Protein AF-A0A0D2R4Z6-F1 (afdb_monomer_lite)

Radius of gyration: 28.36 Å; chains: 1; bounding box: 89×45×56 Å

Foldseek 3Di:
DPPVVVVVVVVVCVVVVNDPCNVVVVVVVVVVLVVQQEDEDAPPCQQVPPPRHPVVVSCVVPVNHDYHHDPLNVVLVVVLCVLVVDPLSVVLVVLLQLVCCLQVVDPVLVVLLCVLQVQDDQDHDDSRDCVSVLSSLVSLLPRVVSVVVSLVVQLVVDPDPVSNVSSVVSNVCSPDPSNNVSSVVVNVVSVVSVD

Secondary structure (DSSP, 8-state):
--HHHHHHHHHHHHHTT--TTHHHHHHHHHHHHHTTSEEEE---HHHH-TTTSHHHHHHHH-TT-EEEE-HHHHHHHHHHHHHHH-HHHHHHHHHHHHHHHHHHT-HHHHHHHHHH-TT-------TT-THHHHHHHHHHHH-HHHHHHHHHHHHHT--SHHHHHHHHHHHHHHHSHHHHHHHHHHHHHHHHHT-

Sequence (195 aa):
MTNMNNWNEMRVRLDKNETIDKSLQEQVMKEKRRWRHGQGYDNGSYMKEKRQGVQKRFLEINPRALYMSCACYSLNLTLSDMTHSCIRAISFFGIVQHIYSLFFGSTKRWKILLDNVLELTVKFLSNTHWESQIKSAKAIRFQTPQKRLASSKLYESCDDAKSKSETESLVNALVSFEFLLSIVIWYEILFAINM

Structure (mmCIF, N/CA/C/O backbone):
data_AF-A0A0D2R4Z6-F1
#
_entry.id   AF-A0A0D2R4Z6-F1
#
loop_
_atom_site.group_PDB
_atom_site.id
_atom_site.type_symbol
_atom_site.label_atom_id
_atom_site.label_alt_id
_atom_site.label_comp_id
_atom_site.label_asym_id
_atom_site.label_entity_id
_atom_site.label_seq_id
_atom_site.pdbx_PDB_ins_code
_atom_site.Cartn_x
_atom_site.Cartn_y
_atom_site.Cartn_z
_atom_site.occupancy
_atom_site.B_iso_or_equiv
_atom_site.auth_seq_id
_atom_site.auth_comp_id
_atom_site.auth_asym_id
_atom_site.auth_atom_id
_atom_site.pdbx_PDB_model_num
ATOM 1 N N . MET A 1 1 ? -65.145 25.442 22.452 1.00 51.00 1 MET A N 1
ATOM 2 C CA . MET A 1 1 ? -64.313 25.784 23.635 1.00 51.00 1 MET A CA 1
ATOM 3 C C . MET A 1 1 ? -62.876 25.238 23.562 1.00 51.00 1 MET A C 1
ATOM 5 O O . MET A 1 1 ? -62.158 25.309 24.545 1.00 51.00 1 MET A O 1
ATOM 9 N N . THR A 1 2 ? -62.403 24.757 22.409 1.00 55.94 2 THR A N 1
ATOM 10 C CA . THR A 1 2 ? -61.076 24.125 22.247 1.00 55.94 2 THR A CA 1
ATOM 11 C C . THR A 1 2 ? -59.937 25.100 21.917 1.00 55.94 2 THR A C 1
ATOM 13 O O . THR A 1 2 ? -58.776 24.734 22.024 1.00 55.94 2 THR A O 1
ATOM 16 N N . ASN A 1 3 ? -60.240 26.346 21.539 1.00 60.91 3 ASN A N 1
ATOM 17 C CA . ASN A 1 3 ? -59.239 27.256 20.964 1.00 60.91 3 ASN A CA 1
ATOM 18 C C . ASN A 1 3 ? -58.495 28.107 22.018 1.00 60.91 3 ASN A C 1
ATOM 20 O O . ASN A 1 3 ? -57.294 28.321 21.911 1.00 60.91 3 ASN A O 1
ATOM 24 N N . MET A 1 4 ? -59.183 28.542 23.082 1.00 70.50 4 MET A N 1
ATOM 25 C CA . MET A 1 4 ? -58.591 29.427 24.102 1.00 70.50 4 MET A CA 1
ATOM 26 C C . MET A 1 4 ? -57.613 28.690 25.033 1.00 70.50 4 MET A C 1
ATOM 28 O O . MET A 1 4 ? -56.580 29.238 25.411 1.00 70.50 4 MET A O 1
ATOM 32 N N . ASN A 1 5 ? -57.909 27.429 25.364 1.00 74.50 5 ASN A N 1
ATOM 33 C CA . ASN A 1 5 ? -57.043 26.610 26.217 1.00 74.50 5 ASN A CA 1
ATOM 34 C C . ASN A 1 5 ? -55.725 26.266 25.511 1.00 74.50 5 ASN A C 1
ATOM 36 O O . ASN A 1 5 ? -54.666 26.419 26.113 1.00 74.50 5 ASN A O 1
ATOM 40 N N . ASN A 1 6 ? -55.778 25.928 24.219 1.00 72.38 6 ASN A N 1
ATOM 41 C CA . ASN A 1 6 ? -54.581 25.680 23.411 1.00 72.38 6 ASN A CA 1
ATOM 42 C C . ASN A 1 6 ? -53.706 26.938 23.282 1.00 72.38 6 ASN A C 1
ATOM 44 O O . ASN A 1 6 ? -52.481 26.856 23.332 1.00 72.38 6 ASN A O 1
ATOM 48 N N . TRP A 1 7 ? -54.324 28.117 23.157 1.00 72.75 7 TRP A N 1
ATOM 49 C CA . TRP A 1 7 ? -53.600 29.389 23.073 1.00 72.75 7 TRP A CA 1
ATOM 50 C C . TRP A 1 7 ? -52.892 29.749 24.384 1.00 72.75 7 TRP A C 1
ATOM 52 O O . TRP A 1 7 ? -51.743 30.195 24.378 1.00 72.75 7 TRP A O 1
ATOM 62 N N . ASN A 1 8 ? -53.557 29.523 25.518 1.00 79.38 8 ASN A N 1
ATOM 63 C CA . ASN A 1 8 ? -52.963 29.738 26.835 1.00 79.38 8 ASN A CA 1
ATOM 64 C C . ASN A 1 8 ? -51.828 28.743 27.113 1.00 79.38 8 ASN A C 1
ATOM 66 O O . ASN A 1 8 ? -50.786 29.144 27.627 1.00 79.38 8 ASN A O 1
ATOM 70 N N . GLU A 1 9 ? -51.982 27.480 26.713 1.00 76.56 9 GLU A N 1
ATOM 71 C CA . GLU A 1 9 ? -50.918 26.478 26.810 1.00 76.56 9 GLU A CA 1
ATOM 72 C C . GLU A 1 9 ? -49.691 26.878 25.974 1.00 76.56 9 GLU A C 1
ATOM 74 O O . GLU A 1 9 ? -48.568 26.871 26.477 1.00 76.56 9 GLU A O 1
ATOM 79 N N . MET A 1 10 ? -49.892 27.303 24.722 1.00 69.88 10 MET A N 1
ATOM 80 C CA . MET A 1 10 ? -48.800 27.726 23.842 1.00 69.88 10 MET A CA 1
ATOM 81 C C . MET A 1 10 ? -48.058 28.955 24.393 1.00 69.88 10 MET A C 1
ATOM 83 O O . MET A 1 10 ? -46.830 29.001 24.343 1.00 69.88 10 MET A O 1
ATOM 87 N N . ARG A 1 11 ? -48.778 29.918 24.985 1.00 75.50 11 ARG A N 1
ATOM 88 C CA . ARG A 1 11 ? -48.180 31.098 25.630 1.00 75.50 11 ARG A CA 1
ATOM 89 C C . ARG A 1 11 ? -47.323 30.720 26.842 1.00 75.50 11 ARG A C 1
ATOM 91 O O . ARG A 1 11 ? -46.206 31.209 26.959 1.00 75.50 11 ARG A O 1
ATOM 98 N N . VAL A 1 12 ? -47.807 29.820 27.702 1.00 78.88 12 VAL A N 1
ATOM 99 C CA . VAL A 1 12 ? -47.046 29.322 28.866 1.00 78.88 12 VAL A CA 1
ATOM 100 C C . VAL A 1 12 ? -45.798 28.548 28.429 1.00 78.88 12 VAL A C 1
ATOM 102 O O . VAL A 1 12 ? -44.754 28.643 29.072 1.00 78.88 12 VAL A O 1
ATOM 105 N N . ARG A 1 13 ? -45.879 27.799 27.324 1.00 70.38 13 ARG A N 1
ATOM 106 C CA . ARG A 1 13 ? -44.729 27.080 26.754 1.00 70.38 13 ARG A CA 1
ATOM 107 C C . ARG A 1 13 ? -43.678 28.036 26.189 1.00 70.38 13 ARG A C 1
ATOM 109 O O . ARG A 1 13 ? -42.496 27.836 26.448 1.00 70.38 13 ARG A O 1
ATOM 116 N N . LEU A 1 14 ? -44.098 29.093 25.490 1.00 68.19 14 LEU A N 1
ATOM 117 C CA . LEU A 1 14 ? -43.200 30.139 24.987 1.00 68.19 14 LEU A CA 1
ATOM 118 C C . LEU A 1 14 ? -42.488 30.887 26.124 1.00 68.19 14 LEU A C 1
ATOM 120 O O . LEU A 1 14 ? -41.281 31.088 26.045 1.00 68.19 14 LEU A O 1
ATOM 124 N N . ASP A 1 15 ? -43.205 31.222 27.199 1.00 73.69 15 ASP A N 1
ATOM 125 C CA . ASP A 1 15 ? -42.658 31.942 28.363 1.00 73.69 15 ASP A CA 1
ATOM 126 C C . ASP A 1 15 ? -41.596 31.124 29.123 1.00 73.69 15 ASP A C 1
ATOM 128 O O . ASP A 1 15 ? -40.621 31.653 29.652 1.00 73.69 15 ASP A O 1
ATOM 132 N N . LYS A 1 16 ? -41.732 29.792 29.106 1.00 75.00 16 LYS A N 1
ATOM 133 C CA . LYS A 1 16 ? -40.762 28.850 29.686 1.00 75.00 16 LYS A CA 1
ATOM 134 C C . LYS A 1 16 ? -39.674 28.396 28.705 1.00 75.00 16 LYS A C 1
ATOM 136 O O . LYS A 1 16 ? -38.868 27.532 29.049 1.00 75.00 16 LYS A O 1
ATOM 141 N N . ASN A 1 17 ? -39.650 28.951 27.490 1.00 63.16 17 ASN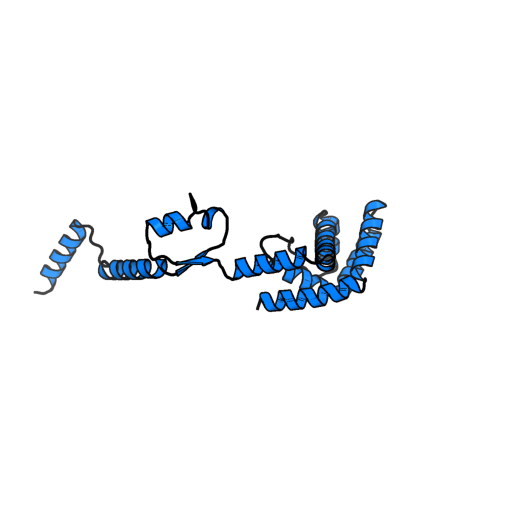 A N 1
ATOM 142 C CA . ASN A 1 17 ? -38.754 28.554 26.400 1.00 63.16 17 ASN A CA 1
ATOM 143 C C . ASN A 1 17 ? -38.850 27.052 26.039 1.00 63.16 17 ASN A C 1
ATOM 145 O O . ASN A 1 17 ? -37.890 26.410 25.605 1.00 63.16 17 ASN A O 1
ATOM 149 N N . GLU A 1 18 ? -40.030 26.464 26.241 1.00 65.19 18 GLU A N 1
ATOM 150 C CA . GLU A 1 18 ? -40.319 25.061 25.982 1.00 65.19 18 GLU A CA 1
ATOM 151 C C . GLU A 1 18 ? -40.732 24.889 24.519 1.00 65.19 18 GLU A C 1
ATOM 153 O O . GLU A 1 18 ? -41.839 25.240 24.110 1.00 65.19 18 GLU A O 1
ATOM 158 N N . THR A 1 19 ? -39.827 24.339 23.711 1.00 64.06 19 THR A N 1
ATOM 159 C CA . THR A 1 19 ? -40.079 24.097 22.284 1.00 64.06 19 THR A CA 1
ATOM 160 C C . THR A 1 19 ? -41.220 23.094 22.070 1.00 64.06 19 THR A C 1
ATOM 162 O O . THR A 1 19 ? -41.513 22.244 22.919 1.00 64.06 19 THR A O 1
ATOM 165 N N . ILE A 1 20 ? -41.895 23.191 20.914 1.00 63.12 20 ILE A N 1
ATOM 166 C CA . ILE A 1 20 ? -43.021 22.303 20.554 1.00 63.12 20 ILE A CA 1
ATOM 167 C C . ILE A 1 20 ? -42.599 20.824 20.584 1.00 63.12 20 ILE A C 1
ATOM 169 O O . ILE A 1 20 ? -43.394 19.947 20.910 1.00 63.12 20 ILE A O 1
ATOM 173 N N . ASP A 1 21 ? -41.311 20.592 20.365 1.00 70.44 21 ASP A N 1
ATOM 174 C CA . ASP A 1 21 ? -40.699 19.303 20.100 1.00 70.44 21 ASP A CA 1
ATOM 175 C C . ASP A 1 21 ? -40.072 18.629 21.329 1.00 70.44 21 ASP A C 1
ATOM 177 O O . ASP A 1 21 ? -39.185 17.793 21.191 1.00 70.44 21 ASP A O 1
ATOM 181 N N . LYS A 1 22 ? -40.489 18.979 22.554 1.00 73.12 22 LYS A N 1
ATOM 182 C CA . LYS A 1 22 ? -39.944 18.386 23.794 1.00 73.12 22 LYS A CA 1
ATOM 183 C C . LYS A 1 22 ? -39.915 16.853 23.777 1.00 73.12 22 LYS A C 1
ATOM 185 O O . LYS A 1 22 ? -38.912 16.261 24.160 1.00 73.12 22 LYS A O 1
ATOM 190 N N . SER A 1 23 ? -40.987 16.212 23.310 1.00 76.44 23 SER A N 1
ATOM 191 C CA . SER A 1 23 ? -41.062 14.747 23.208 1.00 76.44 23 SER A CA 1
ATOM 192 C C . SER A 1 23 ? -40.058 14.186 22.197 1.00 76.44 23 SER A C 1
ATOM 194 O O . SER A 1 23 ? -39.412 13.170 22.461 1.00 76.44 23 SER A O 1
ATOM 196 N N . LEU A 1 24 ? -39.868 14.873 21.067 1.00 75.00 24 LEU A N 1
ATOM 197 C CA . LEU A 1 24 ? -38.877 14.518 20.057 1.00 75.00 24 LEU A CA 1
ATOM 198 C C . LEU A 1 24 ? -37.453 14.752 20.576 1.00 75.00 24 LEU A C 1
ATOM 200 O O . LEU A 1 24 ? -36.586 13.904 20.397 1.00 75.00 24 LEU A O 1
ATOM 204 N N . GLN A 1 25 ? -37.210 15.851 21.295 1.00 74.38 25 GLN A N 1
ATOM 205 C CA . GLN A 1 25 ? -35.938 16.128 21.964 1.00 74.38 25 GLN A CA 1
ATOM 206 C C . GLN A 1 25 ? -35.614 15.067 23.017 1.00 74.38 25 GLN A C 1
ATOM 208 O O . GLN A 1 25 ? -34.473 14.616 23.094 1.00 74.38 25 GLN A O 1
ATOM 213 N N . GLU A 1 26 ? -36.598 14.618 23.796 1.00 81.38 26 GLU A N 1
ATOM 214 C CA . GLU A 1 26 ? -36.433 13.520 24.749 1.00 81.38 26 GLU A CA 1
ATOM 215 C C . GLU A 1 26 ? -36.109 12.196 24.048 1.00 81.38 26 GLU A C 1
ATOM 217 O O . GLU A 1 26 ? -35.200 11.483 24.483 1.00 81.38 26 GLU A O 1
ATOM 222 N N . GLN A 1 27 ? -36.780 11.880 22.934 1.00 77.62 27 GLN A N 1
ATOM 223 C CA . GLN A 1 27 ? -36.455 10.709 22.113 1.00 77.62 27 GLN A CA 1
ATOM 224 C C . GLN A 1 27 ? -35.046 10.794 21.522 1.00 77.62 27 GLN A C 1
ATOM 226 O O . GLN A 1 27 ? -34.275 9.844 21.660 1.00 77.62 27 GLN A O 1
ATOM 231 N N . VAL A 1 28 ? -34.665 11.938 20.949 1.00 75.56 28 VAL A N 1
ATOM 232 C CA . VAL A 1 28 ? -33.314 12.191 20.430 1.00 75.56 28 VAL A CA 1
ATOM 233 C C . VAL A 1 28 ? -32.281 12.080 21.547 1.00 75.56 28 VAL A C 1
ATOM 235 O O . VAL A 1 28 ? -31.231 11.480 21.352 1.00 75.56 28 VAL A O 1
ATOM 238 N N . MET A 1 29 ? -32.564 12.584 22.748 1.00 73.81 29 MET A N 1
ATOM 239 C CA . MET A 1 29 ? -31.670 12.462 23.904 1.00 73.81 29 MET A CA 1
ATOM 240 C C . MET A 1 29 ? -31.547 11.016 24.399 1.00 73.81 29 MET A C 1
ATOM 242 O O . MET A 1 29 ? -30.462 10.595 24.816 1.00 73.81 29 MET A O 1
ATOM 246 N N . LYS A 1 30 ? -32.626 10.231 24.332 1.00 77.12 30 LYS A N 1
ATOM 247 C CA . LYS A 1 30 ? -32.639 8.803 24.676 1.00 77.12 30 LYS A CA 1
ATOM 248 C C . LYS A 1 30 ? -31.853 7.970 23.655 1.00 77.12 30 LYS A C 1
ATOM 250 O O . LYS A 1 30 ? -31.031 7.145 24.056 1.00 77.12 30 LYS A O 1
ATOM 255 N N . GLU A 1 31 ? -32.023 8.245 22.365 1.00 71.06 31 GLU A N 1
ATOM 256 C CA . GLU A 1 31 ? -31.233 7.659 21.274 1.00 71.06 31 GLU A CA 1
ATOM 257 C C . GLU A 1 31 ? -29.760 8.083 21.360 1.00 71.06 31 GLU A C 1
ATOM 259 O O . GLU A 1 31 ? -28.870 7.239 21.349 1.00 71.06 31 GLU A O 1
ATOM 264 N N . LYS A 1 32 ? -29.471 9.361 21.627 1.00 67.50 32 LYS A N 1
ATOM 265 C CA . LYS A 1 32 ? -28.109 9.870 21.861 1.00 67.50 32 LYS A CA 1
ATOM 266 C C . LYS A 1 32 ? -27.432 9.183 23.047 1.00 67.50 32 LYS A C 1
ATOM 268 O O . LYS A 1 32 ? -26.231 8.930 23.005 1.00 67.50 32 LYS A O 1
ATOM 273 N N . ARG A 1 33 ? -28.175 8.841 24.110 1.00 63.72 33 ARG A N 1
ATOM 274 C CA . ARG A 1 33 ? -27.655 7.997 25.203 1.00 63.72 33 ARG A CA 1
ATOM 275 C C . ARG A 1 33 ? -27.329 6.589 24.706 1.00 63.72 33 ARG A C 1
ATOM 277 O O . ARG A 1 33 ? -26.268 6.084 25.062 1.00 63.72 33 ARG A O 1
ATOM 284 N N . ARG A 1 34 ? -28.173 5.976 23.870 1.00 64.50 34 ARG A N 1
ATOM 285 C CA . ARG A 1 34 ? -27.912 4.670 23.233 1.00 64.50 34 ARG A CA 1
ATOM 286 C C . ARG A 1 34 ? -26.680 4.687 22.326 1.00 64.50 34 ARG A C 1
ATOM 288 O O . ARG A 1 34 ? -25.821 3.831 22.504 1.00 64.50 34 ARG A O 1
ATOM 295 N N . TRP A 1 35 ? -26.521 5.690 21.462 1.00 60.88 35 TRP A N 1
ATOM 296 C CA . TRP A 1 35 ? -25.402 5.811 20.509 1.00 60.88 35 TRP A CA 1
ATOM 297 C C . TRP A 1 35 ? -24.024 5.954 21.181 1.00 60.88 35 TRP A C 1
ATOM 299 O O . TRP A 1 35 ? -22.992 5.835 20.525 1.00 60.88 35 TRP A O 1
ATOM 309 N N . ARG A 1 36 ? -23.985 6.201 22.497 1.00 63.25 36 ARG A N 1
ATOM 310 C CA . ARG A 1 36 ? -22.755 6.247 23.305 1.00 63.25 36 ARG A CA 1
ATOM 311 C C . ARG A 1 36 ? -22.331 4.899 23.893 1.00 63.25 36 ARG A C 1
ATOM 313 O O . ARG A 1 36 ? -21.370 4.876 24.654 1.00 63.25 36 ARG A O 1
ATOM 320 N N . HIS A 1 37 ? -23.046 3.807 23.616 1.00 64.25 37 HIS A N 1
ATOM 321 C CA . HIS A 1 37 ? -22.718 2.498 24.194 1.00 64.25 37 HIS A CA 1
ATOM 322 C C . HIS A 1 37 ? -21.741 1.677 23.350 1.00 64.25 37 HIS A C 1
ATOM 324 O O . HIS A 1 37 ? -21.009 0.882 23.927 1.00 64.25 37 HIS A O 1
ATOM 330 N N . GLY A 1 38 ? -21.666 1.885 22.034 1.00 63.25 38 GLY A N 1
ATOM 331 C CA . GLY A 1 38 ? -20.701 1.194 21.178 1.00 63.25 38 GLY A CA 1
ATOM 332 C C . GLY A 1 38 ? -20.269 2.081 20.023 1.00 63.25 38 GLY A C 1
ATOM 333 O O . GLY A 1 38 ? -21.021 2.259 19.070 1.00 63.25 38 GLY A O 1
ATOM 334 N N . GLN A 1 39 ? -19.071 2.652 20.126 1.00 66.25 39 GLN A N 1
ATOM 335 C CA . GLN A 1 39 ? -18.445 3.423 19.054 1.00 66.25 39 GLN A CA 1
ATOM 336 C C . GLN A 1 39 ? -17.096 2.786 18.707 1.00 66.25 39 GLN A C 1
ATOM 338 O O . GLN A 1 39 ? -16.339 2.380 19.592 1.00 66.25 39 GLN A O 1
ATOM 343 N N . GLY A 1 40 ? -16.832 2.661 17.406 1.00 68.12 40 GLY A N 1
ATOM 344 C CA . GLY A 1 40 ? -15.538 2.241 16.883 1.00 68.12 40 GLY A CA 1
ATOM 345 C C . GLY A 1 40 ? -14.614 3.448 16.769 1.00 68.12 40 GLY A C 1
ATOM 346 O O . GLY A 1 40 ? -14.984 4.430 16.131 1.00 68.12 40 GLY A O 1
ATOM 347 N N . TYR A 1 41 ? -13.430 3.379 17.369 1.00 73.06 41 TYR A N 1
ATOM 348 C CA . TYR A 1 41 ? -12.450 4.468 17.348 1.00 73.06 41 TYR A CA 1
ATOM 349 C C . TYR A 1 41 ? -11.170 4.038 16.636 1.00 73.06 41 TYR A C 1
ATOM 351 O O . TYR A 1 41 ? -10.776 2.870 16.683 1.00 73.06 41 TYR A O 1
ATOM 359 N N . ASP A 1 42 ? -10.485 4.979 15.995 1.00 66.81 42 ASP A N 1
ATOM 360 C CA . ASP A 1 42 ? -9.094 4.779 15.614 1.00 66.81 42 ASP A CA 1
ATOM 361 C C . ASP A 1 42 ? -8.230 4.644 16.878 1.00 66.81 42 ASP A C 1
ATOM 363 O O . ASP A 1 42 ? -8.462 5.266 17.915 1.00 66.81 42 ASP A O 1
ATOM 367 N N . ASN A 1 43 ? -7.219 3.781 16.813 1.00 70.62 43 ASN A N 1
ATOM 368 C CA . ASN A 1 43 ? -6.343 3.477 17.949 1.00 70.62 43 ASN A CA 1
ATOM 369 C C . ASN A 1 43 ? -5.201 4.501 18.086 1.00 70.62 43 ASN A C 1
ATOM 371 O O . ASN A 1 43 ? -4.149 4.187 18.648 1.00 70.62 43 ASN A O 1
ATOM 375 N N . GLY A 1 44 ? -5.388 5.717 17.562 1.00 73.94 44 GLY A N 1
ATOM 376 C CA . GLY A 1 44 ? -4.422 6.801 17.698 1.00 73.94 44 GLY A CA 1
ATOM 377 C C . GLY A 1 44 ? -4.078 7.039 19.168 1.00 73.94 44 GLY A C 1
ATOM 378 O O . GLY A 1 44 ? -4.925 6.872 20.050 1.00 73.94 44 GLY A O 1
ATOM 379 N N . SER A 1 45 ? -2.834 7.436 19.448 1.00 72.75 45 SER A N 1
ATOM 380 C CA . SER A 1 45 ? -2.362 7.679 20.819 1.00 72.75 45 SER A CA 1
ATOM 381 C C . SER A 1 45 ? -3.306 8.616 21.577 1.00 72.75 45 SER A C 1
ATOM 383 O O . SER A 1 45 ? -3.731 8.290 22.679 1.00 72.75 45 SER A O 1
ATOM 385 N N . TYR A 1 46 ? -3.760 9.691 20.930 1.00 76.62 46 TYR A N 1
ATOM 386 C CA . TYR A 1 46 ? -4.719 10.647 21.490 1.00 76.62 46 TYR A CA 1
ATOM 387 C C . TYR A 1 46 ? -6.100 10.046 21.818 1.00 76.62 46 TYR A C 1
ATOM 389 O O . TYR A 1 46 ? -6.804 10.525 22.705 1.00 76.62 46 TYR A O 1
ATOM 397 N N . MET A 1 47 ? -6.510 8.983 21.126 1.00 78.94 47 MET A N 1
ATOM 398 C CA . MET A 1 47 ? -7.806 8.338 21.341 1.00 78.94 47 MET A CA 1
ATOM 399 C C . MET A 1 47 ? -7.756 7.326 22.482 1.00 78.94 47 MET A C 1
ATOM 401 O O . MET A 1 47 ? -8.641 7.325 23.335 1.00 78.94 47 MET A O 1
ATOM 405 N N . LYS A 1 48 ? -6.701 6.505 22.521 1.00 75.56 48 LYS A N 1
ATOM 406 C CA . LYS A 1 48 ? -6.550 5.372 23.448 1.00 75.56 48 LYS A CA 1
ATOM 407 C C . LYS A 1 48 ? -5.858 5.729 24.772 1.00 75.56 48 LYS A C 1
ATOM 409 O O . LYS A 1 48 ? -5.830 4.919 25.700 1.00 75.56 48 LYS A O 1
ATOM 414 N N . GLU A 1 49 ? -5.239 6.905 24.889 1.00 76.75 49 GLU A N 1
ATOM 415 C CA . GLU A 1 49 ? -4.400 7.217 26.048 1.00 76.75 49 GLU A CA 1
ATOM 416 C C . GLU A 1 49 ? -5.173 7.187 27.381 1.00 76.75 49 GLU A C 1
ATOM 418 O O . GLU A 1 49 ? -6.121 7.937 27.613 1.00 76.75 49 GLU A O 1
ATOM 423 N N . LYS A 1 50 ? -4.694 6.362 28.320 1.00 72.81 50 LYS A N 1
ATOM 424 C CA . LYS A 1 50 ? -5.321 6.158 29.638 1.00 72.81 50 LYS A CA 1
ATOM 425 C C . LYS A 1 50 ? -5.310 7.389 30.546 1.00 72.81 50 LYS A C 1
ATOM 427 O O . LYS A 1 50 ? -6.042 7.407 31.530 1.00 72.81 50 LYS A O 1
ATOM 432 N N . ARG A 1 51 ? -4.441 8.377 30.295 1.00 72.12 51 ARG A N 1
ATOM 433 C CA . ARG A 1 51 ? -4.266 9.551 31.169 1.00 72.12 51 ARG A CA 1
ATOM 434 C C . ARG A 1 51 ? -5.009 10.785 30.663 1.00 72.12 51 ARG A C 1
ATOM 436 O O . ARG A 1 51 ? -5.661 11.434 31.482 1.00 72.12 51 ARG A O 1
ATOM 443 N N . GLN A 1 52 ? -4.946 11.068 29.360 1.00 74.12 52 GLN A N 1
ATOM 444 C CA . GLN A 1 52 ? -5.532 12.269 28.743 1.00 74.12 52 GLN A CA 1
ATOM 445 C C . GLN A 1 52 ? -6.318 12.003 27.446 1.00 74.12 52 GLN A C 1
ATOM 447 O O . GLN A 1 52 ? -6.811 12.952 26.836 1.00 74.12 52 GLN A O 1
ATOM 452 N N . GLY A 1 53 ? -6.473 10.741 27.040 1.00 80.25 53 GLY A N 1
ATOM 453 C CA . GLY A 1 53 ? -7.080 10.394 25.762 1.00 80.25 53 GLY A CA 1
ATOM 454 C C . GLY A 1 53 ? -8.601 10.523 25.730 1.00 80.25 53 GLY A C 1
ATOM 455 O O . GLY A 1 53 ? -9.283 10.538 26.762 1.00 80.25 53 GLY A O 1
ATOM 456 N N . VAL A 1 54 ? -9.143 10.581 24.514 1.00 81.81 54 VAL A N 1
ATOM 457 C CA . VAL A 1 54 ? -10.587 10.714 24.251 1.00 81.81 54 VAL A CA 1
ATOM 458 C C . VAL A 1 54 ? -11.385 9.583 24.902 1.00 81.81 54 VAL A C 1
ATOM 460 O O . VAL A 1 54 ? -12.434 9.851 25.489 1.00 81.81 54 VAL A O 1
ATOM 463 N N . GLN A 1 55 ? -10.862 8.350 24.901 1.00 81.06 55 GLN A N 1
ATOM 464 C CA . GLN A 1 55 ? -11.471 7.206 25.582 1.00 81.06 55 GLN A CA 1
ATOM 465 C C . GLN A 1 55 ? -11.751 7.499 27.062 1.00 81.06 55 GLN A C 1
ATOM 467 O O . GLN A 1 55 ? -12.848 7.224 27.545 1.00 81.06 55 GLN A O 1
ATOM 472 N N . LYS A 1 56 ? -10.786 8.078 27.787 1.00 83.06 56 LYS A N 1
ATOM 473 C CA . LYS A 1 56 ? -10.942 8.383 29.214 1.00 83.06 56 LYS A CA 1
ATOM 474 C C . LYS A 1 56 ? -12.048 9.412 29.441 1.00 83.06 56 LYS A C 1
ATOM 476 O O . LYS A 1 56 ? -12.932 9.175 30.256 1.00 83.06 56 LYS A O 1
ATOM 481 N N . ARG A 1 57 ? -12.036 10.513 28.679 1.00 83.75 57 ARG A N 1
ATOM 482 C CA . ARG A 1 57 ? -13.065 11.566 28.773 1.00 83.75 57 ARG A CA 1
ATOM 483 C C . ARG A 1 57 ? -14.462 11.020 28.469 1.00 83.75 57 ARG A C 1
ATOM 485 O O . ARG A 1 57 ? -15.433 11.392 29.120 1.00 83.75 57 ARG A O 1
ATOM 492 N N . PHE A 1 58 ? -14.572 10.107 27.504 1.00 79.50 58 PHE A N 1
ATOM 493 C CA . PHE A 1 58 ? -15.836 9.433 27.205 1.00 79.50 58 PHE A CA 1
ATOM 494 C C . PHE A 1 58 ? -16.304 8.525 28.344 1.00 79.50 58 PHE A C 1
ATOM 496 O O . PHE A 1 58 ? -17.490 8.546 28.670 1.00 79.50 58 PHE A O 1
ATOM 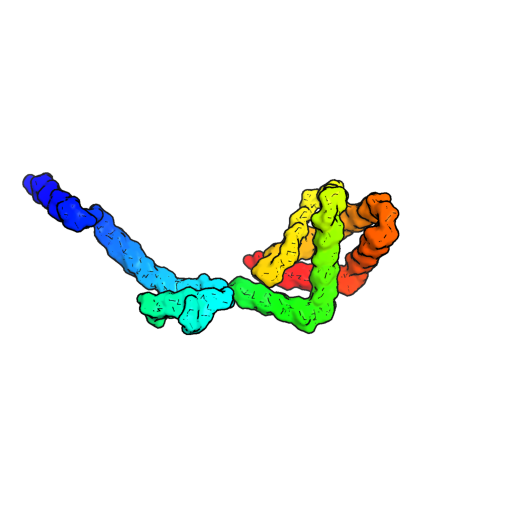503 N N . LEU A 1 59 ? -15.395 7.768 28.966 1.00 80.38 59 LEU A N 1
ATOM 504 C CA . LEU A 1 59 ? -15.709 6.901 30.106 1.00 80.38 59 LEU A CA 1
ATOM 505 C C . LEU A 1 59 ? -16.101 7.693 31.363 1.00 80.38 59 LEU A C 1
ATOM 507 O O . LEU A 1 59 ? -16.958 7.235 32.113 1.00 80.38 59 LEU A O 1
ATOM 511 N N . GLU A 1 60 ? -15.544 8.890 31.570 1.00 85.06 60 GLU A N 1
ATOM 512 C CA . GLU A 1 60 ? -15.961 9.807 32.645 1.00 85.06 60 GLU A CA 1
ATOM 513 C C . GLU A 1 60 ? -17.416 10.279 32.463 1.00 85.06 60 GLU A C 1
ATOM 515 O O . GLU A 1 60 ? -18.166 10.376 33.433 1.00 85.06 60 GLU A O 1
ATOM 520 N N . ILE A 1 61 ? -17.847 10.527 31.219 1.00 83.19 61 ILE A N 1
ATOM 521 C CA . ILE A 1 61 ? -19.223 10.945 30.892 1.00 83.19 61 ILE A CA 1
ATOM 522 C C . ILE A 1 61 ? -20.190 9.751 30.875 1.00 83.19 61 ILE A C 1
ATOM 524 O O . ILE A 1 61 ? -21.361 9.878 31.242 1.00 83.19 61 ILE A O 1
ATOM 528 N N . ASN A 1 62 ? -19.731 8.595 30.393 1.00 79.94 62 ASN A N 1
ATOM 529 C CA . ASN A 1 62 ? -20.509 7.367 30.308 1.00 79.94 62 ASN A CA 1
ATOM 530 C C . ASN A 1 62 ? -19.645 6.147 30.679 1.00 79.94 62 ASN A C 1
ATOM 532 O O . ASN A 1 62 ? -19.032 5.547 29.794 1.00 79.94 62 ASN A O 1
ATOM 536 N N . PRO A 1 63 ? -19.674 5.700 31.948 1.00 81.50 63 PRO A N 1
ATOM 537 C CA . PRO A 1 63 ? -18.899 4.542 32.403 1.00 81.50 63 PRO A CA 1
ATOM 538 C C . PRO A 1 63 ? -19.273 3.223 31.714 1.00 81.50 63 PRO A C 1
ATOM 540 O O . PRO A 1 63 ? -18.527 2.253 31.789 1.00 81.50 63 PRO A O 1
ATOM 543 N N . ARG A 1 64 ? -20.441 3.169 31.056 1.00 77.81 64 ARG A N 1
ATOM 544 C CA . ARG A 1 64 ? -20.922 2.005 30.296 1.00 77.81 64 ARG A CA 1
ATOM 545 C C . ARG A 1 64 ? -20.573 2.067 28.805 1.00 77.81 64 ARG A C 1
ATOM 547 O O . ARG A 1 64 ? -21.032 1.214 28.050 1.00 77.81 64 ARG A O 1
ATOM 554 N N . ALA A 1 65 ? -19.836 3.084 28.356 1.00 78.00 65 ALA A N 1
ATOM 555 C CA . ALA A 1 65 ? -19.395 3.173 26.970 1.00 78.00 65 ALA A CA 1
ATOM 556 C C . ALA A 1 65 ? -18.361 2.080 26.667 1.00 78.00 65 ALA A C 1
ATOM 558 O O . ALA A 1 65 ? -17.352 1.962 27.362 1.00 78.00 65 ALA A O 1
ATOM 559 N N . LEU A 1 66 ? -18.590 1.298 25.612 1.00 72.00 66 LEU A N 1
ATOM 560 C CA . LEU A 1 66 ? -17.607 0.347 25.106 1.00 72.00 66 LEU A CA 1
ATOM 561 C C . LEU A 1 66 ? -16.695 1.053 24.104 1.00 72.00 66 LEU A C 1
ATOM 563 O O . LEU A 1 66 ? -17.152 1.582 23.089 1.00 72.00 66 LEU A O 1
ATOM 567 N N . TYR A 1 67 ? -15.398 1.042 24.398 1.00 75.00 67 TYR A N 1
ATOM 568 C CA . TYR A 1 67 ? -14.366 1.445 23.453 1.00 75.00 67 TYR A CA 1
ATOM 569 C C . TYR A 1 67 ? -13.951 0.225 22.637 1.00 75.00 67 TYR A C 1
ATOM 571 O O . TYR A 1 67 ? -13.371 -0.716 23.181 1.00 75.00 67 TYR A O 1
ATOM 579 N N . MET A 1 68 ? -14.238 0.244 21.339 1.00 74.38 68 MET A N 1
ATOM 580 C CA . MET A 1 68 ? -13.805 -0.793 20.411 1.00 74.38 68 MET A CA 1
ATOM 581 C C . MET A 1 68 ? -12.858 -0.178 19.387 1.00 74.38 68 MET A C 1
ATOM 583 O O . MET A 1 68 ? -13.183 0.828 18.759 1.00 74.38 68 MET A O 1
ATOM 587 N N . SER A 1 69 ? -11.675 -0.765 19.216 1.00 70.19 69 SER A N 1
ATOM 588 C CA . SER A 1 69 ? -10.765 -0.334 18.155 1.00 70.19 69 SER A CA 1
ATOM 589 C C . SER A 1 69 ? -11.365 -0.662 16.792 1.00 70.19 69 SER A C 1
ATOM 591 O O . SER A 1 69 ? -11.898 -1.756 16.599 1.00 70.19 69 SER A O 1
ATOM 593 N N . CYS A 1 70 ? -11.244 0.256 15.840 1.00 76.75 70 CYS A N 1
ATOM 594 C CA . CYS A 1 70 ? -11.680 0.054 14.468 1.00 76.75 70 CYS A CA 1
ATOM 595 C C . CYS A 1 70 ? -10.998 -1.186 13.867 1.00 76.75 70 CYS A C 1
ATOM 597 O O . CYS A 1 70 ? -9.768 -1.252 13.808 1.00 76.75 70 CYS A O 1
ATOM 599 N N . ALA A 1 71 ? -11.793 -2.151 13.395 1.00 75.50 71 ALA A N 1
ATOM 600 C CA . ALA A 1 71 ? -11.282 -3.358 12.747 1.00 75.50 71 ALA A CA 1
ATOM 601 C C . ALA A 1 71 ? -10.387 -3.017 11.544 1.00 75.50 71 ALA A C 1
ATOM 603 O O . ALA A 1 71 ? -9.334 -3.625 11.378 1.00 75.50 71 ALA A O 1
ATOM 604 N N . CYS A 1 72 ? -10.734 -1.973 10.780 1.00 72.75 72 CYS A N 1
ATOM 605 C CA . CYS A 1 72 ? -9.922 -1.491 9.661 1.00 72.75 72 CYS A CA 1
ATOM 606 C C . CYS A 1 72 ? -8.537 -1.005 10.117 1.00 72.75 72 CYS A C 1
ATOM 608 O O . CYS A 1 72 ? -7.544 -1.241 9.436 1.00 72.75 72 CYS A O 1
ATOM 610 N N . TYR A 1 73 ? -8.444 -0.358 11.285 1.00 74.69 73 TYR A N 1
ATOM 611 C CA . TYR A 1 73 ? -7.155 0.060 11.838 1.00 74.69 73 TYR A CA 1
ATOM 612 C C . TYR A 1 73 ? -6.311 -1.146 12.265 1.00 74.69 73 TYR A C 1
ATOM 614 O O . TYR A 1 73 ? -5.125 -1.203 11.951 1.00 74.69 73 TYR A O 1
ATOM 622 N N . SER A 1 74 ? -6.913 -2.120 12.954 1.00 78.75 74 SER A N 1
ATOM 623 C CA . SER A 1 74 ? -6.206 -3.341 13.356 1.00 78.75 74 SER A CA 1
ATOM 624 C C . SER A 1 74 ? -5.707 -4.133 12.145 1.00 78.75 74 SER A C 1
ATOM 626 O O . SER A 1 74 ? -4.559 -4.561 12.141 1.00 78.75 74 SER A O 1
ATOM 628 N N . LEU A 1 75 ? -6.525 -4.254 11.093 1.00 78.31 75 LEU A N 1
ATOM 629 C CA . LEU A 1 75 ? -6.131 -4.885 9.830 1.00 78.31 75 LEU A CA 1
ATOM 630 C C . LEU A 1 75 ? -4.967 -4.147 9.160 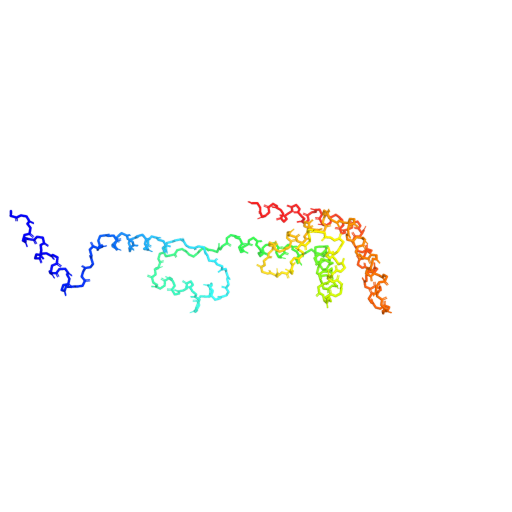1.00 78.31 75 LEU A C 1
ATOM 632 O O . LEU A 1 75 ? -4.001 -4.785 8.748 1.00 78.31 75 LEU A O 1
ATOM 636 N N . ASN A 1 76 ? -5.013 -2.813 9.108 1.00 77.56 76 ASN A N 1
ATOM 637 C CA . ASN A 1 76 ? -3.915 -2.000 8.579 1.00 77.56 76 ASN A CA 1
ATOM 638 C C . ASN A 1 76 ? -2.608 -2.206 9.360 1.00 77.56 76 ASN A C 1
ATOM 640 O O . ASN A 1 76 ? -1.534 -2.228 8.760 1.00 77.56 76 ASN A O 1
ATOM 644 N N . LEU A 1 77 ? -2.684 -2.365 10.685 1.00 79.62 77 LEU A N 1
ATOM 645 C CA . LEU A 1 77 ? -1.511 -2.634 11.514 1.00 79.62 77 LEU A CA 1
ATOM 646 C C . LEU A 1 77 ? -0.943 -4.030 11.236 1.00 79.62 77 LEU A C 1
ATOM 648 O O . LEU A 1 77 ? 0.247 -4.155 10.973 1.00 79.62 77 LEU A O 1
ATOM 652 N N . THR A 1 78 ? -1.793 -5.060 11.208 1.00 83.94 78 THR A N 1
ATOM 653 C CA . THR A 1 78 ? -1.372 -6.429 10.877 1.00 83.94 78 THR A CA 1
ATOM 654 C C . THR A 1 78 ? -0.724 -6.498 9.499 1.00 83.94 78 THR A C 1
ATOM 656 O O . THR A 1 78 ? 0.324 -7.116 9.343 1.00 83.94 78 THR A O 1
ATOM 659 N N . LEU A 1 79 ? -1.307 -5.827 8.506 1.00 82.31 79 LEU A N 1
ATOM 660 C CA . LEU A 1 79 ? -0.752 -5.758 7.161 1.00 82.31 79 LEU A CA 1
ATOM 661 C C . LEU A 1 79 ? 0.626 -5.081 7.162 1.00 82.31 79 LEU A C 1
ATOM 663 O O . LEU A 1 79 ? 1.567 -5.609 6.575 1.00 82.31 79 LEU A O 1
ATOM 667 N N . SER A 1 80 ? 0.773 -3.976 7.897 1.00 82.75 80 SER A N 1
ATOM 668 C CA . SER A 1 80 ? 2.062 -3.310 8.100 1.00 82.75 80 SER A CA 1
ATOM 669 C C . SER A 1 80 ? 3.103 -4.247 8.707 1.00 82.75 80 SER A C 1
ATOM 671 O O . SER A 1 80 ? 4.186 -4.406 8.144 1.00 82.75 80 SER A O 1
ATOM 673 N N . ASP A 1 81 ? 2.767 -4.941 9.790 1.00 85.94 81 ASP A N 1
ATOM 674 C CA . ASP A 1 81 ? 3.672 -5.893 10.438 1.00 85.94 81 ASP A CA 1
ATOM 675 C C . ASP A 1 81 ? 4.056 -7.044 9.491 1.00 85.94 81 ASP A C 1
ATOM 677 O O . ASP A 1 81 ? 5.225 -7.427 9.402 1.00 85.94 81 ASP A O 1
ATOM 681 N N . MET A 1 82 ? 3.106 -7.551 8.697 1.00 85.12 82 MET A N 1
ATOM 682 C CA . MET A 1 82 ? 3.378 -8.559 7.667 1.00 85.12 82 MET A CA 1
ATOM 683 C C . MET A 1 82 ? 4.378 -8.049 6.623 1.00 85.12 82 MET A C 1
ATOM 685 O O . MET A 1 82 ? 5.314 -8.769 6.275 1.00 85.12 82 MET A O 1
ATOM 689 N N . THR A 1 83 ? 4.235 -6.807 6.152 1.00 84.88 83 THR A N 1
ATOM 690 C CA . THR A 1 83 ? 5.186 -6.240 5.183 1.00 84.88 83 THR A CA 1
ATOM 691 C C . THR A 1 83 ? 6.579 -6.031 5.761 1.00 84.88 83 THR A C 1
ATOM 693 O O . THR A 1 83 ? 7.559 -6.276 5.066 1.00 84.88 83 THR A O 1
ATOM 696 N N . HIS A 1 84 ? 6.686 -5.639 7.032 1.00 85.81 84 HIS A N 1
ATOM 697 C CA . HIS A 1 84 ? 7.967 -5.377 7.690 1.00 85.81 84 HIS A CA 1
ATOM 698 C C . HIS A 1 84 ? 8.633 -6.627 8.279 1.00 85.81 84 HIS A C 1
ATOM 700 O O . HIS A 1 84 ? 9.814 -6.592 8.611 1.00 85.81 84 HIS A O 1
ATOM 706 N N . SER A 1 85 ? 7.914 -7.744 8.380 1.00 88.62 85 SER A N 1
ATOM 707 C CA . SER A 1 85 ? 8.467 -9.023 8.846 1.00 88.62 85 SER A CA 1
ATOM 708 C C . SER A 1 85 ? 9.138 -9.847 7.741 1.00 88.62 85 SER A C 1
ATOM 710 O O . SER A 1 85 ? 9.876 -10.787 8.034 1.00 88.62 85 SER A O 1
ATOM 712 N N . CYS A 1 86 ? 8.912 -9.510 6.467 1.00 88.75 86 CYS A N 1
ATOM 713 C CA . CYS A 1 86 ? 9.398 -10.286 5.331 1.00 88.75 86 CYS A CA 1
ATOM 714 C C . CYS A 1 86 ? 10.319 -9.455 4.434 1.00 88.75 86 CYS A C 1
ATOM 716 O O . CYS A 1 86 ? 9.874 -8.506 3.794 1.00 88.75 86 CYS A O 1
ATOM 718 N N . ILE A 1 87 ? 11.583 -9.870 4.288 1.00 90.38 87 ILE A N 1
ATOM 719 C CA . ILE A 1 87 ? 12.564 -9.165 3.442 1.00 90.38 87 ILE A CA 1
ATOM 720 C C . ILE A 1 87 ? 12.070 -8.985 1.997 1.00 90.38 87 ILE A C 1
ATOM 722 O O . ILE A 1 87 ? 12.208 -7.908 1.431 1.00 90.38 87 ILE A O 1
ATOM 726 N N . ARG A 1 88 ? 11.404 -10.001 1.427 1.00 90.19 88 ARG A N 1
ATOM 727 C CA . ARG A 1 88 ? 10.854 -9.946 0.061 1.00 90.19 88 ARG A CA 1
ATOM 728 C C . ARG A 1 88 ? 9.742 -8.908 -0.057 1.00 90.19 88 ARG A C 1
ATOM 730 O O . ARG A 1 88 ? 9.653 -8.215 -1.065 1.00 90.19 88 ARG A O 1
ATOM 737 N N . ALA A 1 89 ? 8.915 -8.783 0.979 1.00 87.31 89 ALA A N 1
ATOM 738 C CA . ALA A 1 89 ? 7.867 -7.776 1.036 1.00 87.31 89 ALA A CA 1
ATOM 739 C C . ALA A 1 89 ? 8.459 -6.369 1.158 1.00 87.31 89 ALA A C 1
ATOM 741 O O . ALA A 1 89 ? 8.088 -5.492 0.382 1.00 87.31 89 ALA A O 1
ATOM 742 N N . ILE A 1 90 ? 9.434 -6.176 2.052 1.00 88.88 90 ILE A N 1
ATOM 743 C CA . ILE A 1 90 ? 10.166 -4.909 2.189 1.00 88.88 90 ILE A CA 1
ATOM 744 C C . ILE A 1 90 ? 10.777 -4.502 0.843 1.00 88.88 90 ILE A C 1
ATOM 746 O O . ILE A 1 90 ? 10.575 -3.374 0.396 1.00 88.88 90 ILE A O 1
ATOM 750 N N . SER A 1 91 ? 11.472 -5.419 0.164 1.00 89.81 91 SER A N 1
ATOM 751 C CA . SER A 1 91 ? 12.058 -5.171 -1.157 1.00 89.81 91 SER A CA 1
ATOM 752 C C . SER A 1 91 ? 10.997 -4.814 -2.200 1.00 89.81 91 SER A C 1
ATOM 754 O O . SER A 1 91 ? 11.166 -3.838 -2.930 1.00 89.81 91 SER A O 1
ATOM 756 N N . PHE A 1 92 ? 9.880 -5.546 -2.244 1.00 88.00 92 PHE A N 1
ATOM 757 C CA . PHE A 1 92 ? 8.770 -5.264 -3.154 1.00 88.00 92 PHE A CA 1
ATOM 758 C C . PHE A 1 92 ? 8.203 -3.853 -2.948 1.00 88.00 92 PHE A C 1
ATOM 760 O O . PHE A 1 92 ? 8.170 -3.063 -3.893 1.00 88.00 92 PHE A O 1
ATOM 767 N N . PHE A 1 93 ? 7.807 -3.500 -1.720 1.00 84.94 93 PHE A N 1
ATOM 768 C CA . PHE A 1 93 ? 7.258 -2.174 -1.421 1.00 84.94 93 PHE A CA 1
ATOM 769 C C . PHE A 1 93 ? 8.300 -1.061 -1.590 1.00 84.94 93 PHE A C 1
ATOM 771 O O . PHE A 1 93 ? 7.951 0.041 -2.015 1.00 84.94 93 PHE A O 1
ATOM 778 N N . GLY A 1 94 ? 9.584 -1.358 -1.370 1.00 87.38 94 GLY A N 1
ATOM 779 C CA . GLY A 1 94 ? 10.696 -0.467 -1.695 1.00 87.38 94 GLY A CA 1
ATOM 780 C C . GLY A 1 94 ? 10.779 -0.143 -3.190 1.00 87.38 94 GLY A C 1
ATOM 781 O O . GLY A 1 94 ? 10.914 1.025 -3.554 1.00 87.38 94 GLY A O 1
ATOM 782 N N . ILE A 1 95 ? 10.614 -1.140 -4.066 1.00 84.75 95 ILE A N 1
ATOM 783 C CA . ILE A 1 95 ? 10.561 -0.931 -5.524 1.00 84.75 95 ILE A CA 1
ATOM 784 C C . ILE A 1 95 ? 9.333 -0.093 -5.900 1.00 84.75 95 ILE A C 1
ATOM 786 O O . ILE A 1 95 ? 9.460 0.861 -6.665 1.00 84.75 95 ILE A O 1
ATOM 790 N N . VAL A 1 96 ? 8.153 -0.384 -5.335 1.00 82.25 96 VAL A N 1
ATOM 791 C CA . VAL A 1 96 ? 6.933 0.412 -5.583 1.00 82.25 96 VAL A CA 1
ATOM 792 C C . VAL A 1 96 ? 7.142 1.880 -5.188 1.00 82.25 96 VAL A C 1
ATOM 794 O O . VAL A 1 96 ? 6.795 2.779 -5.959 1.00 82.25 96 VAL A O 1
ATOM 797 N N . GLN A 1 97 ? 7.761 2.134 -4.031 1.00 82.50 97 GLN A N 1
ATOM 798 C CA . GLN A 1 97 ? 8.108 3.484 -3.587 1.00 82.50 97 GLN A CA 1
ATOM 799 C C . GLN A 1 97 ? 9.125 4.149 -4.523 1.00 82.50 97 GLN A C 1
ATOM 801 O O . GLN A 1 97 ? 9.002 5.336 -4.818 1.00 82.50 97 GLN A O 1
ATOM 806 N N . HIS A 1 98 ? 10.111 3.400 -5.020 1.00 83.25 98 HIS A N 1
ATOM 807 C CA . HIS A 1 98 ? 11.116 3.920 -5.944 1.00 83.25 98 HIS A CA 1
ATOM 808 C C . HIS A 1 98 ? 10.494 4.373 -7.273 1.00 83.25 98 HIS A C 1
ATOM 810 O O . HIS A 1 98 ? 10.815 5.457 -7.758 1.00 83.25 98 HIS A O 1
ATOM 816 N N . ILE A 1 99 ? 9.535 3.606 -7.814 1.00 77.94 99 ILE A N 1
ATOM 817 C CA . ILE A 1 99 ? 8.746 4.007 -8.993 1.00 77.94 99 ILE A CA 1
ATOM 818 C C . ILE A 1 99 ? 8.048 5.341 -8.721 1.00 77.94 99 ILE A C 1
ATOM 820 O O . ILE A 1 99 ? 8.128 6.258 -9.538 1.00 77.94 99 ILE A O 1
ATOM 824 N N . TYR A 1 100 ? 7.373 5.463 -7.574 1.00 77.00 100 TYR A N 1
ATOM 825 C CA . TYR A 1 100 ? 6.690 6.701 -7.211 1.00 77.00 100 TYR A CA 1
ATOM 826 C C . TYR A 1 100 ? 7.672 7.878 -7.177 1.00 77.00 100 TYR A C 1
ATOM 828 O O . TYR A 1 100 ? 7.460 8.864 -7.877 1.00 77.00 100 TYR A O 1
ATOM 836 N N . SER A 1 101 ? 8.775 7.762 -6.436 1.00 81.00 101 SER A N 1
ATOM 837 C CA . SER A 1 101 ? 9.776 8.826 -6.308 1.00 81.00 101 SER A CA 1
ATOM 838 C C . SER A 1 101 ? 10.385 9.241 -7.653 1.00 81.00 101 SER A C 1
ATOM 840 O O . SER A 1 101 ? 10.555 10.435 -7.900 1.00 81.00 101 SER A O 1
ATOM 842 N N . LEU A 1 102 ? 10.669 8.285 -8.546 1.00 77.75 102 LEU A N 1
ATOM 843 C CA . LEU A 1 102 ? 11.283 8.556 -9.849 1.00 77.75 102 LEU A CA 1
ATOM 844 C C . LEU A 1 102 ? 10.362 9.370 -10.771 1.00 77.75 102 LEU A C 1
ATOM 846 O O . LEU A 1 102 ? 10.816 10.323 -11.410 1.00 77.75 102 LEU A O 1
ATOM 850 N N . PHE A 1 103 ? 9.077 9.007 -10.835 1.00 72.75 103 PHE A N 1
ATOM 851 C CA . PHE A 1 103 ? 8.112 9.653 -11.727 1.00 72.75 103 PHE A CA 1
ATOM 852 C C . PHE A 1 103 ? 7.467 10.907 -11.117 1.00 72.75 103 PHE A C 1
ATOM 854 O O . PHE A 1 103 ? 7.289 11.887 -11.835 1.00 72.75 103 PHE A O 1
ATOM 861 N N . PHE A 1 104 ? 7.156 10.923 -9.815 1.00 74.44 104 PHE A N 1
ATOM 862 C CA . PHE A 1 104 ? 6.549 12.087 -9.145 1.00 74.44 104 PHE A CA 1
ATOM 863 C C . PHE A 1 104 ? 7.559 13.168 -8.756 1.00 74.44 104 PHE A C 1
ATOM 865 O O . PHE A 1 104 ? 7.168 14.316 -8.562 1.00 74.44 104 PHE A O 1
ATOM 872 N N . GLY A 1 105 ? 8.851 12.842 -8.671 1.00 73.50 105 GLY A N 1
ATOM 873 C CA . GLY A 1 105 ? 9.898 13.815 -8.352 1.00 73.50 105 GLY A CA 1
ATOM 874 C C . GLY A 1 105 ? 10.149 14.865 -9.443 1.00 73.50 105 GLY A C 1
ATOM 875 O O . GLY A 1 105 ? 10.895 15.812 -9.215 1.00 73.50 105 GLY A O 1
ATOM 876 N N . SER A 1 106 ? 9.554 14.722 -10.634 1.00 79.00 106 SER A N 1
ATOM 877 C CA . SER A 1 106 ? 9.726 15.663 -11.745 1.00 79.00 106 SER A CA 1
ATOM 878 C C . SER A 1 106 ? 8.459 15.779 -12.582 1.00 79.00 106 SER A C 1
ATOM 880 O O . SER A 1 106 ? 7.937 14.785 -13.080 1.00 79.00 106 SER A O 1
ATOM 882 N N . THR A 1 107 ? 8.014 17.010 -12.835 1.00 77.81 107 THR A N 1
ATOM 883 C CA . THR A 1 107 ? 6.855 17.300 -13.696 1.00 77.81 107 THR A CA 1
ATOM 884 C C . THR A 1 107 ? 7.042 16.791 -15.130 1.00 77.81 107 THR A C 1
ATOM 886 O O . THR A 1 107 ? 6.084 16.317 -15.740 1.00 77.81 107 THR A O 1
ATOM 889 N N . LYS A 1 108 ? 8.278 16.809 -15.654 1.00 79.56 108 LYS A N 1
ATOM 890 C CA . LYS A 1 108 ? 8.632 16.242 -16.969 1.00 79.56 108 LYS A CA 1
ATOM 891 C C . LYS A 1 108 ? 8.436 14.723 -16.984 1.00 79.56 108 LYS A C 1
ATOM 893 O O . LYS A 1 108 ? 7.806 14.194 -17.894 1.00 79.56 108 LYS A O 1
ATOM 898 N N . ARG A 1 109 ? 8.938 14.025 -15.960 1.00 76.81 109 ARG A N 1
ATOM 899 C CA . ARG A 1 109 ? 8.842 12.557 -15.845 1.00 76.81 109 ARG A CA 1
ATOM 900 C C . ARG A 1 109 ? 7.409 12.105 -15.579 1.00 76.81 109 ARG A C 1
ATOM 902 O O . ARG A 1 109 ? 6.960 11.123 -16.161 1.00 76.81 109 ARG A O 1
ATOM 909 N N . TRP A 1 110 ? 6.674 12.865 -14.773 1.00 73.44 110 TRP A N 1
ATOM 910 C CA . TRP A 1 110 ? 5.252 12.654 -14.530 1.00 73.44 110 TRP A CA 1
ATOM 911 C C . TRP A 1 110 ? 4.436 12.728 -15.823 1.00 73.44 110 TRP A C 1
ATOM 913 O O . TRP A 1 110 ? 3.628 11.842 -16.091 1.00 73.44 110 TRP A O 1
ATOM 923 N N . LYS A 1 111 ? 4.704 13.730 -16.671 1.00 75.62 111 LYS A N 1
ATOM 924 C CA . LYS A 1 111 ? 4.059 13.848 -17.983 1.00 75.62 111 LYS A CA 1
ATOM 925 C C . LYS A 1 111 ? 4.359 12.643 -18.882 1.00 75.62 111 LYS A C 1
ATOM 927 O O . LYS A 1 111 ? 3.435 12.082 -19.454 1.00 75.62 111 LYS A O 1
ATOM 932 N N . ILE A 1 112 ? 5.611 12.177 -18.918 1.00 76.00 112 ILE A N 1
ATOM 933 C CA . ILE A 1 112 ? 5.986 10.952 -19.649 1.00 76.00 112 ILE A CA 1
ATOM 934 C C . ILE A 1 112 ? 5.193 9.740 -19.138 1.00 76.00 112 ILE A C 1
ATOM 936 O O . ILE A 1 112 ? 4.757 8.919 -19.940 1.00 76.00 112 ILE A O 1
ATOM 940 N N . LEU A 1 113 ? 4.968 9.615 -17.828 1.00 70.81 113 LEU A N 1
ATOM 941 C CA . LEU A 1 113 ? 4.159 8.521 -17.290 1.00 70.81 113 LEU A CA 1
ATOM 942 C C . LEU A 1 113 ? 2.695 8.624 -17.742 1.00 70.81 113 LEU A C 1
ATOM 944 O O . LEU A 1 113 ? 2.145 7.630 -18.207 1.00 70.81 113 LEU A O 1
ATOM 948 N N . LEU A 1 114 ? 2.087 9.808 -17.644 1.00 69.31 114 LEU A N 1
ATOM 949 C CA . LEU A 1 114 ? 0.695 10.036 -18.048 1.00 69.31 114 LEU A CA 1
ATOM 950 C C . LEU A 1 114 ? 0.468 9.802 -19.547 1.00 69.31 114 LEU A C 1
ATOM 952 O O . LEU A 1 114 ? -0.514 9.169 -19.923 1.00 69.31 114 LEU A O 1
ATOM 956 N N . ASP A 1 115 ? 1.402 10.242 -20.392 1.00 72.19 115 ASP A N 1
ATOM 957 C CA . ASP A 1 115 ? 1.309 10.102 -21.850 1.00 72.19 115 ASP A CA 1
ATOM 958 C C . ASP A 1 115 ? 1.394 8.635 -22.313 1.00 72.19 115 ASP A C 1
ATOM 960 O O . ASP A 1 115 ? 1.003 8.306 -23.432 1.00 72.19 115 ASP A O 1
ATOM 964 N N . ASN A 1 116 ? 1.926 7.740 -21.474 1.00 66.81 116 ASN A N 1
ATOM 965 C CA . ASN A 1 116 ? 2.073 6.319 -21.798 1.00 66.81 116 ASN A CA 1
ATOM 966 C C . ASN A 1 116 ? 1.128 5.426 -21.002 1.00 66.81 116 ASN A C 1
ATOM 968 O O . ASN A 1 116 ? 0.842 4.315 -21.444 1.00 66.81 116 ASN A O 1
ATOM 972 N N . VAL A 1 117 ? 0.633 5.886 -19.852 1.00 64.50 117 VAL A N 1
ATOM 973 C CA . VAL A 1 117 ? -0.222 5.097 -18.977 1.00 64.50 117 VAL A CA 1
ATOM 974 C C . VAL A 1 117 ? -1.518 5.841 -18.657 1.00 64.50 117 VAL A C 1
ATOM 976 O O . VAL A 1 117 ? -1.608 6.615 -17.709 1.00 64.50 117 VAL A O 1
ATOM 979 N N . LEU A 1 118 ? -2.539 5.554 -19.467 1.00 54.66 118 LEU A N 1
ATOM 980 C CA . LEU A 1 118 ? -3.814 6.281 -19.513 1.00 54.66 118 LEU A CA 1
ATOM 981 C C . LEU A 1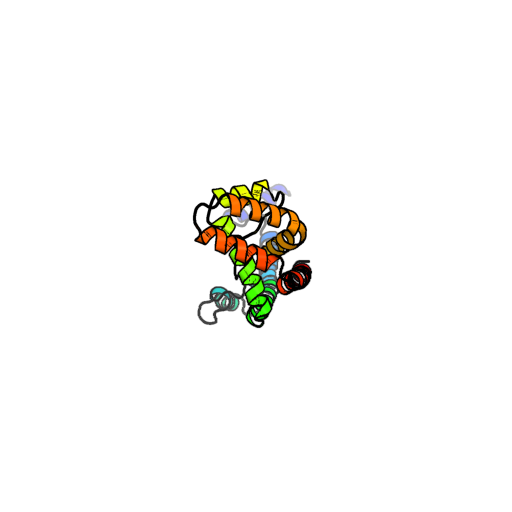 118 ? -4.677 6.166 -18.239 1.00 54.66 118 LEU A C 1
ATOM 983 O O . LEU A 1 118 ? -5.522 7.023 -18.008 1.00 54.66 118 LEU A O 1
ATOM 987 N N . GLU A 1 119 ? -4.460 5.159 -17.386 1.00 54.97 119 GLU A N 1
ATOM 988 C CA . GLU A 1 119 ? -5.272 4.922 -16.176 1.00 54.97 119 GLU A CA 1
ATOM 989 C C . GLU A 1 119 ? -4.415 4.718 -14.920 1.00 54.97 119 GLU A C 1
ATOM 991 O O . GLU A 1 119 ? -4.577 3.747 -14.173 1.00 54.97 119 GLU A O 1
ATOM 996 N N . LEU A 1 120 ? -3.451 5.609 -14.686 1.00 55.66 120 LEU A N 1
ATOM 997 C CA . LEU A 1 120 ? -2.521 5.461 -13.575 1.00 55.66 120 LEU A CA 1
ATOM 998 C C . LEU A 1 120 ? -2.734 6.502 -12.475 1.00 55.66 120 LEU A C 1
ATOM 1000 O O . LEU A 1 120 ? -2.234 7.619 -12.530 1.00 55.66 120 LEU A O 1
ATOM 1004 N N . THR A 1 121 ? -3.418 6.097 -11.405 1.00 51.97 121 THR A N 1
ATOM 1005 C CA . THR A 1 121 ? -3.373 6.803 -10.117 1.00 51.97 121 THR A CA 1
ATOM 1006 C C . THR A 1 121 ? -2.439 6.044 -9.165 1.00 51.97 121 THR A C 1
ATOM 1008 O O . THR A 1 121 ? -2.913 5.398 -8.231 1.00 51.97 121 THR A O 1
ATOM 1011 N N . VAL A 1 122 ? -1.108 6.065 -9.387 1.00 53.12 122 VAL A N 1
ATOM 1012 C CA . VAL A 1 122 ? -0.189 5.669 -8.294 1.00 53.12 122 VAL A CA 1
ATOM 1013 C C . VAL A 1 122 ? -0.395 6.721 -7.213 1.00 53.12 122 VAL A C 1
ATOM 1015 O O . VAL A 1 122 ? -0.036 7.883 -7.392 1.00 53.12 122 VAL A O 1
ATOM 1018 N N . LYS A 1 123 ? -1.022 6.335 -6.106 1.00 57.44 123 LYS A N 1
ATOM 1019 C CA . LYS A 1 123 ? -1.080 7.185 -4.921 1.00 57.44 123 LYS A CA 1
ATOM 1020 C C . LYS A 1 123 ? 0.183 6.942 -4.100 1.00 57.44 123 LYS A C 1
ATOM 1022 O O . LYS A 1 123 ? 0.685 5.818 -4.062 1.00 57.44 123 LYS A O 1
ATOM 1027 N N . PHE A 1 124 ? 0.677 7.999 -3.457 1.00 49.28 124 PHE A N 1
ATOM 1028 C CA . PHE A 1 124 ? 1.758 7.915 -2.477 1.00 49.28 124 PHE A CA 1
ATOM 1029 C C . PHE A 1 124 ? 1.467 6.802 -1.464 1.00 49.28 12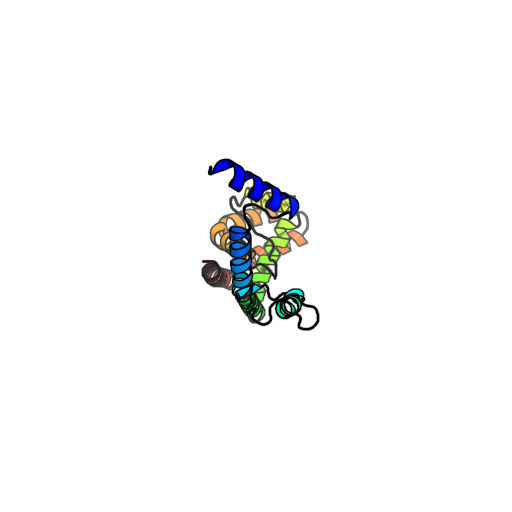4 PHE A C 1
ATOM 1031 O O . PHE A 1 124 ? 0.345 6.724 -0.957 1.00 49.28 124 PHE A O 1
ATOM 1038 N N . LEU A 1 125 ? 2.464 5.964 -1.173 1.00 56.81 125 LEU A N 1
ATOM 1039 C CA . LEU A 1 125 ? 2.378 4.978 -0.102 1.00 56.81 125 LEU A CA 1
ATOM 1040 C C . LEU A 1 125 ? 2.362 5.725 1.232 1.00 56.81 125 LEU A C 1
ATOM 1042 O O . LEU A 1 125 ? 3.392 6.212 1.690 1.00 56.81 125 LEU A O 1
ATOM 1046 N N . SER A 1 126 ? 1.195 5.834 1.862 1.00 55.88 126 SER A N 1
ATOM 1047 C CA . SER A 1 126 ? 1.145 6.244 3.261 1.00 55.88 126 SER A CA 1
ATOM 1048 C C . SER A 1 126 ? 1.228 5.013 4.157 1.00 55.88 126 SER A C 1
ATOM 1050 O O . SER A 1 126 ? 0.527 4.021 3.949 1.00 55.88 126 SER A O 1
ATOM 1052 N N . ASN A 1 127 ? 2.043 5.109 5.208 1.00 51.38 127 ASN A N 1
ATOM 1053 C CA . ASN A 1 127 ? 2.124 4.086 6.259 1.00 51.38 127 ASN A CA 1
ATOM 1054 C C . ASN A 1 127 ? 0.775 3.881 6.976 1.00 51.38 127 ASN A C 1
ATOM 1056 O O . ASN A 1 127 ? 0.568 2.882 7.654 1.00 51.38 127 ASN A O 1
ATOM 1060 N N . THR A 1 128 ? -0.146 4.840 6.845 1.00 50.25 128 THR A N 1
ATOM 1061 C CA . THR A 1 128 ? -1.431 4.873 7.547 1.00 50.25 128 THR A CA 1
ATOM 1062 C C . THR A 1 128 ? -2.631 4.477 6.686 1.00 50.25 128 THR A C 1
ATOM 1064 O O . THR A 1 128 ? -3.710 4.285 7.243 1.00 50.25 128 THR A O 1
ATOM 1067 N N . HIS A 1 129 ? -2.496 4.350 5.357 1.00 60.22 129 HIS A N 1
ATOM 1068 C CA . HIS A 1 129 ? -3.647 4.135 4.468 1.00 60.22 129 HIS A CA 1
ATOM 1069 C C . HIS A 1 129 ? -3.340 3.155 3.322 1.00 60.22 129 HIS A C 1
ATOM 1071 O O . HIS A 1 129 ? -3.023 3.546 2.194 1.00 60.22 129 HIS A O 1
ATOM 1077 N N . TRP A 1 130 ? -3.496 1.858 3.602 1.00 64.81 130 TRP A N 1
ATOM 1078 C CA . TRP A 1 130 ? -3.208 0.748 2.679 1.00 64.81 130 TRP A CA 1
ATOM 1079 C C . TRP A 1 130 ? -4.071 0.728 1.406 1.00 64.81 130 TRP A C 1
ATOM 1081 O O . TRP A 1 130 ? -3.651 0.186 0.386 1.00 64.81 130 TRP A O 1
ATOM 1091 N N . GLU A 1 131 ? -5.212 1.424 1.399 1.00 58.81 131 GLU A N 1
ATOM 1092 C CA . GLU A 1 131 ? -6.044 1.635 0.202 1.00 58.81 131 GLU A CA 1
ATOM 1093 C C . GLU A 1 131 ? -5.266 2.295 -0.959 1.00 58.81 131 GLU A C 1
ATOM 1095 O O . GLU A 1 131 ? -5.528 2.045 -2.140 1.00 58.81 131 GLU A O 1
ATOM 1100 N N . SER A 1 132 ? -4.273 3.135 -0.637 1.00 64.62 132 SER A N 1
ATOM 1101 C CA . SER A 1 132 ? -3.366 3.733 -1.628 1.00 64.62 132 SER A CA 1
ATOM 1102 C C . SER A 1 132 ? -2.484 2.683 -2.314 1.00 64.62 132 SER A C 1
ATOM 1104 O O . SER A 1 132 ? -2.212 2.784 -3.511 1.00 64.62 132 SER A O 1
ATOM 1106 N N . GLN A 1 133 ? -2.108 1.633 -1.583 1.00 65.38 133 GLN A N 1
ATOM 1107 C CA . GLN A 1 133 ? -1.204 0.586 -2.043 1.00 65.38 133 GLN A CA 1
ATOM 1108 C C . GLN A 1 133 ? -1.895 -0.399 -2.987 1.00 65.38 133 GLN A C 1
ATOM 1110 O O . GLN A 1 133 ? -1.294 -0.808 -3.977 1.00 65.38 133 GLN A O 1
ATOM 1115 N N . ILE A 1 134 ? -3.181 -0.693 -2.761 1.00 64.38 134 ILE A N 1
ATOM 1116 C CA . ILE A 1 134 ? -4.024 -1.495 -3.669 1.00 64.38 134 ILE A CA 1
ATOM 1117 C C . ILE A 1 134 ? -4.103 -0.853 -5.053 1.00 64.38 134 ILE A C 1
ATOM 1119 O O . ILE A 1 134 ? -3.915 -1.521 -6.070 1.00 64.38 134 ILE A O 1
ATOM 1123 N N . LYS A 1 135 ? -4.357 0.459 -5.102 1.00 67.44 135 LYS A N 1
ATOM 1124 C CA . LYS A 1 135 ? -4.473 1.213 -6.360 1.00 67.44 135 LYS A CA 1
ATOM 1125 C C . LYS A 1 135 ? -3.143 1.215 -7.120 1.00 67.44 135 LYS A C 1
ATOM 1127 O O . LYS A 1 135 ? -3.128 0.967 -8.325 1.00 67.44 135 LYS A O 1
ATOM 1132 N N . SER A 1 136 ? -2.030 1.378 -6.405 1.00 67.12 136 SER A N 1
ATOM 1133 C CA . SER A 1 136 ? -0.678 1.305 -6.969 1.00 67.12 136 SER A CA 1
ATOM 1134 C C . SER A 1 136 ? -0.311 -0.105 -7.458 1.00 67.12 136 SER A C 1
ATOM 1136 O O . SER A 1 136 ? 0.176 -0.249 -8.581 1.00 67.12 136 SER A O 1
ATOM 1138 N N . ALA A 1 137 ? -0.602 -1.156 -6.684 1.00 68.00 137 ALA A N 1
ATOM 1139 C CA . ALA A 1 137 ? -0.364 -2.549 -7.072 1.00 68.00 137 ALA A CA 1
ATOM 1140 C C . ALA A 1 137 ? -1.210 -2.954 -8.289 1.00 68.00 137 ALA A C 1
ATOM 1142 O O . ALA A 1 137 ? -0.680 -3.533 -9.238 1.00 68.00 137 ALA A O 1
ATOM 1143 N N . LYS A 1 138 ? -2.495 -2.570 -8.321 1.00 72.56 138 LYS A N 1
ATOM 1144 C CA . LYS A 1 138 ? -3.389 -2.765 -9.475 1.00 72.56 138 LYS A CA 1
ATOM 1145 C C . LYS A 1 138 ? -2.806 -2.124 -10.734 1.00 72.56 138 LYS A C 1
ATOM 1147 O O . LYS A 1 138 ? -2.678 -2.780 -11.765 1.00 72.56 138 LYS A O 1
ATOM 1152 N N . ALA A 1 139 ? -2.389 -0.865 -10.632 1.00 69.19 139 ALA A N 1
ATOM 1153 C CA . ALA A 1 139 ? -1.793 -0.141 -11.744 1.00 69.19 139 ALA A CA 1
ATOM 1154 C C . ALA A 1 139 ? -0.476 -0.768 -12.235 1.00 69.19 139 ALA A C 1
ATOM 1156 O O . ALA A 1 139 ? -0.200 -0.775 -13.429 1.00 69.19 139 ALA A O 1
ATOM 1157 N N . ILE A 1 140 ? 0.374 -1.296 -11.346 1.00 70.56 140 ILE A N 1
ATOM 1158 C CA . ILE A 1 140 ? 1.605 -1.985 -11.770 1.00 70.56 140 ILE A CA 1
ATOM 1159 C C . ILE A 1 140 ? 1.293 -3.343 -12.423 1.00 70.56 140 ILE A C 1
ATOM 1161 O O . ILE A 1 140 ? 1.894 -3.652 -13.453 1.00 70.56 140 ILE A O 1
ATOM 1165 N N . ARG A 1 141 ? 0.337 -4.112 -11.883 1.00 71.88 141 ARG A N 1
ATOM 1166 C CA . ARG A 1 141 ? 0.006 -5.465 -12.358 1.00 71.88 141 ARG A CA 1
ATOM 1167 C C . ARG A 1 141 ? -0.610 -5.465 -13.755 1.00 71.88 141 ARG A C 1
ATOM 1169 O O . ARG A 1 141 ? -0.260 -6.312 -14.565 1.00 71.88 141 ARG A O 1
ATOM 1176 N N . PHE A 1 142 ? -1.520 -4.534 -14.038 1.00 72.94 142 PHE A N 1
ATOM 1177 C CA . PHE A 1 142 ? -2.302 -4.564 -15.281 1.00 72.94 142 PHE A CA 1
ATOM 1178 C C . PHE A 1 142 ? -1.771 -3.649 -16.391 1.00 72.94 142 PHE A C 1
ATOM 1180 O O . PHE A 1 142 ? -2.258 -3.725 -17.514 1.00 72.94 142 PHE A O 1
ATOM 1187 N N . GLN A 1 143 ? -0.773 -2.804 -16.111 1.00 69.88 143 GLN A N 1
ATOM 1188 C CA . GLN A 1 143 ? -0.231 -1.845 -17.087 1.00 69.88 143 GLN A CA 1
ATOM 1189 C C . GLN A 1 143 ? 1.283 -2.023 -17.304 1.00 69.88 143 GLN A C 1
ATOM 1191 O O . GLN A 1 143 ? 2.017 -1.073 -17.584 1.00 69.88 143 GLN A O 1
ATOM 1196 N N . THR A 1 144 ? 1.786 -3.251 -17.143 1.00 66.62 144 THR A N 1
ATOM 1197 C CA . THR A 1 144 ? 3.212 -3.581 -17.307 1.00 66.62 144 THR A CA 1
ATOM 1198 C C . THR A 1 144 ? 3.776 -3.213 -18.694 1.00 66.62 144 THR A C 1
ATOM 1200 O O . THR A 1 144 ? 4.874 -2.650 -18.736 1.00 66.62 144 THR A O 1
ATOM 1203 N N . PRO A 1 145 ? 3.066 -3.436 -19.824 1.00 68.25 145 PRO A N 1
ATOM 1204 C CA . PRO A 1 145 ? 3.558 -3.037 -21.149 1.00 68.25 145 PRO A CA 1
ATOM 1205 C C . PRO A 1 145 ? 3.744 -1.520 -21.289 1.00 68.25 145 PRO A C 1
ATOM 1207 O O . PRO A 1 145 ? 4.769 -1.052 -21.782 1.00 68.25 145 PRO A O 1
ATOM 1210 N N . GLN A 1 146 ? 2.784 -0.742 -20.789 1.00 68.88 146 GLN A N 1
ATOM 1211 C CA . GLN A 1 146 ? 2.806 0.717 -20.833 1.00 68.88 146 GLN A CA 1
ATOM 1212 C C . GLN A 1 146 ? 3.919 1.295 -19.951 1.00 68.88 146 GLN A C 1
ATOM 1214 O O . GLN A 1 146 ? 4.575 2.266 -20.327 1.00 68.88 146 GLN A O 1
ATOM 1219 N N . LYS A 1 147 ? 4.191 0.663 -18.803 1.00 67.94 147 LYS A N 1
ATOM 1220 C CA . LYS A 1 147 ? 5.314 1.038 -17.931 1.00 67.94 147 LYS A CA 1
ATOM 1221 C C . LYS A 1 147 ? 6.662 0.798 -18.588 1.00 67.94 147 LYS A C 1
ATOM 1223 O O . LYS A 1 147 ? 7.522 1.665 -18.495 1.00 67.94 147 LYS A O 1
ATOM 1228 N N . ARG A 1 148 ? 6.836 -0.319 -19.303 1.00 68.19 148 ARG A N 1
ATOM 1229 C CA . ARG A 1 148 ? 8.061 -0.557 -20.083 1.00 68.19 148 ARG A CA 1
ATOM 1230 C C . ARG A 1 148 ? 8.270 0.526 -21.146 1.00 68.19 148 ARG A C 1
ATOM 1232 O O . ARG A 1 148 ? 9.380 1.035 -21.269 1.00 68.19 148 ARG A O 1
ATOM 1239 N N . LEU A 1 149 ? 7.209 0.928 -21.849 1.00 72.19 149 LEU A N 1
ATOM 1240 C CA . LEU A 1 149 ? 7.275 2.009 -22.837 1.00 72.19 149 LEU A CA 1
ATOM 1241 C C . LEU A 1 149 ? 7.629 3.363 -22.194 1.00 72.19 149 LEU A C 1
ATOM 1243 O O . LEU A 1 149 ? 8.495 4.078 -22.697 1.00 72.19 149 LEU A O 1
ATOM 1247 N N . ALA A 1 150 ? 7.006 3.693 -21.058 1.00 70.62 150 ALA A N 1
ATOM 1248 C CA . ALA A 1 150 ? 7.304 4.906 -20.297 1.00 70.62 150 ALA A CA 1
ATOM 1249 C C . ALA A 1 150 ? 8.758 4.930 -19.800 1.00 70.62 150 ALA A C 1
ATOM 1251 O O . ALA A 1 150 ? 9.425 5.956 -19.907 1.00 70.62 150 ALA A O 1
ATOM 1252 N N . SER A 1 151 ? 9.269 3.800 -19.302 1.00 68.06 151 SER A N 1
ATOM 1253 C CA . SER A 1 151 ? 10.659 3.666 -18.861 1.00 68.06 151 SER A CA 1
ATOM 1254 C C . SER A 1 151 ? 11.659 3.788 -20.013 1.00 68.06 151 SER A C 1
ATOM 1256 O O . SER A 1 151 ? 12.689 4.431 -19.835 1.00 68.06 151 SER A O 1
ATOM 1258 N N . SER A 1 152 ? 11.350 3.252 -21.200 1.00 72.00 152 SER A N 1
ATOM 1259 C CA . SER A 1 152 ? 12.193 3.423 -22.395 1.00 72.00 152 SER A CA 1
ATOM 1260 C C . SER A 1 152 ? 12.280 4.894 -22.813 1.00 72.00 152 SER A C 1
ATOM 1262 O O . SER A 1 152 ? 13.371 5.426 -22.997 1.00 72.00 152 SER A O 1
ATOM 1264 N N . LYS A 1 153 ? 11.138 5.594 -22.863 1.00 74.31 153 LYS A N 1
ATOM 1265 C CA . LYS A 1 153 ? 11.098 7.040 -23.149 1.00 74.31 153 LYS A CA 1
ATOM 1266 C C . LYS A 1 153 ? 11.801 7.867 -22.074 1.00 74.31 153 LYS A C 1
ATOM 1268 O O . LYS A 1 153 ? 12.429 8.878 -22.378 1.00 74.31 153 LYS A O 1
ATOM 1273 N N . LEU A 1 154 ? 11.710 7.447 -20.811 1.00 72.31 154 LEU A N 1
ATOM 1274 C CA . LEU A 1 154 ? 12.415 8.104 -19.717 1.00 72.31 154 LEU A CA 1
ATOM 1275 C C . LEU A 1 154 ? 13.933 7.988 -19.898 1.00 72.31 154 LEU A C 1
ATOM 1277 O O . LEU A 1 154 ? 14.618 9.003 -19.786 1.00 72.31 154 LEU A O 1
ATOM 1281 N N . TYR A 1 155 ? 14.427 6.792 -20.228 1.00 70.81 155 TYR A N 1
ATOM 1282 C CA . TYR A 1 155 ? 15.843 6.527 -20.490 1.00 70.81 155 TYR A CA 1
ATOM 1283 C C . TYR A 1 155 ? 16.397 7.407 -21.622 1.00 70.81 155 TYR A C 1
ATOM 1285 O O . TYR A 1 155 ? 17.464 8.003 -21.474 1.00 70.81 155 TYR A O 1
ATOM 1293 N N . GLU A 1 156 ? 15.638 7.560 -22.711 1.00 72.75 156 GLU A N 1
ATOM 1294 C CA . GLU A 1 156 ? 15.988 8.437 -23.839 1.00 72.75 156 GLU A CA 1
ATOM 1295 C C . GLU A 1 156 ? 15.975 9.929 -23.470 1.00 72.75 156 GLU A C 1
ATOM 1297 O O . GLU A 1 156 ? 16.731 10.714 -24.031 1.00 72.75 156 GLU A O 1
ATOM 1302 N N . SER A 1 157 ? 15.139 10.328 -22.508 1.00 71.81 157 SER A N 1
ATOM 1303 C CA . SER A 1 157 ? 14.963 11.730 -22.103 1.00 71.81 157 SER A CA 1
ATOM 1304 C C . SER A 1 157 ? 15.905 12.219 -20.992 1.00 71.81 157 SER A C 1
ATOM 1306 O O . SER A 1 157 ? 15.806 13.388 -20.592 1.00 71.81 157 SER A O 1
ATOM 1308 N N . CYS A 1 158 ? 16.739 11.328 -20.441 1.00 69.50 158 CYS A N 1
ATOM 1309 C CA . CYS A 1 158 ? 17.691 11.637 -19.375 1.00 69.50 158 CYS A CA 1
ATOM 1310 C C . CYS A 1 158 ? 19.037 12.080 -19.958 1.00 69.50 158 CYS A C 1
ATOM 1312 O O . CYS A 1 158 ? 19.641 11.351 -20.743 1.00 69.50 158 CYS A O 1
ATOM 1314 N N . ASP A 1 159 ? 19.540 13.229 -19.510 1.00 69.25 159 ASP A N 1
ATOM 1315 C CA . ASP A 1 159 ? 20.843 13.756 -19.936 1.00 69.25 159 ASP A CA 1
ATOM 1316 C C . ASP A 1 159 ? 21.982 13.313 -18.999 1.00 69.25 159 ASP A C 1
ATOM 1318 O O . ASP A 1 159 ? 23.133 13.202 -19.419 1.00 69.25 159 ASP A O 1
ATOM 1322 N N . ASP A 1 160 ? 21.670 12.996 -17.737 1.00 78.81 160 ASP A N 1
ATOM 1323 C CA . ASP A 1 160 ? 22.646 12.591 -16.728 1.00 78.81 160 ASP A CA 1
ATOM 1324 C C . ASP A 1 160 ? 22.742 11.062 -16.557 1.00 78.81 160 ASP A C 1
ATOM 1326 O O . ASP A 1 160 ? 21.748 10.329 -16.563 1.00 78.81 160 ASP A O 1
ATOM 1330 N N . ALA A 1 161 ? 23.970 10.570 -16.361 1.00 81.25 161 ALA A N 1
ATOM 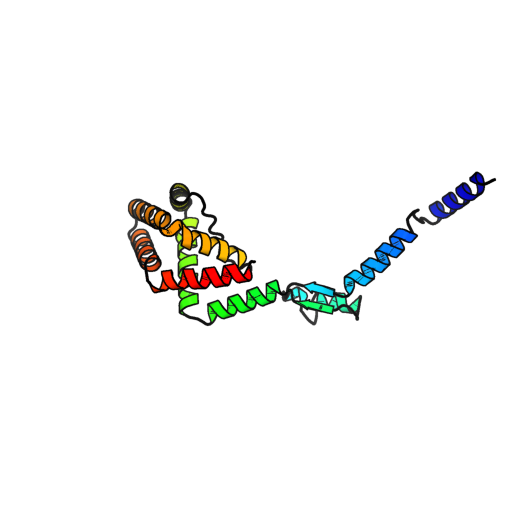1331 C CA . ALA A 1 161 ? 24.263 9.143 -16.202 1.00 81.25 161 ALA A CA 1
ATOM 1332 C C . ALA A 1 161 ? 23.568 8.512 -14.981 1.00 81.25 161 ALA A C 1
ATOM 1334 O O . ALA A 1 161 ? 23.236 7.325 -15.000 1.00 81.25 161 ALA A O 1
ATOM 1335 N N . LYS A 1 162 ? 23.312 9.306 -13.934 1.00 81.69 162 LYS A N 1
ATOM 1336 C CA . LYS A 1 162 ? 22.648 8.849 -12.710 1.00 81.69 162 LYS A CA 1
ATOM 1337 C C . LYS A 1 162 ? 21.199 8.449 -12.991 1.00 81.69 162 LYS A C 1
ATOM 1339 O O . LYS A 1 162 ? 20.814 7.327 -12.681 1.00 81.69 162 LYS A O 1
ATOM 1344 N N . SER A 1 163 ? 20.427 9.315 -13.642 1.00 75.31 163 SER A N 1
ATOM 1345 C CA . SER A 1 163 ? 19.025 9.043 -13.972 1.00 75.31 163 SER A CA 1
ATOM 1346 C C . SER A 1 163 ? 18.865 7.871 -14.949 1.00 75.31 163 SER A C 1
ATOM 1348 O O . SER A 1 163 ? 17.905 7.106 -14.833 1.00 75.31 163 SER A O 1
ATOM 1350 N N . LYS A 1 164 ? 19.817 7.680 -15.878 1.00 79.62 164 LYS A N 1
ATOM 1351 C CA . LYS A 1 164 ? 19.847 6.500 -16.764 1.00 79.62 164 LYS A CA 1
ATOM 1352 C C . LYS A 1 164 ? 20.051 5.204 -15.982 1.00 79.62 164 LYS A C 1
ATOM 1354 O O . LYS A 1 164 ? 19.258 4.280 -16.140 1.00 79.62 164 LYS A O 1
ATOM 1359 N N . SER A 1 165 ? 21.054 5.171 -15.104 1.00 83.75 165 SER A N 1
ATOM 1360 C CA . SER A 1 165 ? 21.354 4.011 -14.255 1.00 83.75 165 SER A CA 1
ATOM 1361 C C . SER A 1 165 ? 20.200 3.669 -13.300 1.00 83.75 165 SER A C 1
ATOM 1363 O O . SER A 1 165 ? 19.801 2.509 -13.195 1.00 83.75 165 SER A O 1
ATOM 1365 N N . GLU A 1 166 ? 19.588 4.677 -12.666 1.00 82.81 166 GLU A N 1
ATOM 1366 C CA . GLU A 1 166 ? 18.407 4.489 -11.808 1.00 82.81 166 GLU A CA 1
ATOM 1367 C C . GLU A 1 166 ? 17.218 3.909 -12.590 1.00 82.81 166 GLU A C 1
ATOM 1369 O O . GLU A 1 166 ? 16.561 2.974 -12.129 1.00 82.81 166 GLU A O 1
ATOM 1374 N N . THR A 1 167 ? 16.969 4.416 -13.802 1.00 79.06 167 THR A N 1
ATOM 1375 C CA . THR A 1 167 ? 15.886 3.922 -14.666 1.00 79.06 167 THR A CA 1
ATOM 1376 C C . THR A 1 167 ? 16.125 2.473 -15.091 1.00 79.06 167 THR A C 1
ATOM 1378 O O . THR A 1 167 ? 15.208 1.657 -15.026 1.00 79.06 167 THR A O 1
ATOM 1381 N N . GLU A 1 168 ? 17.347 2.133 -15.496 1.00 82.69 168 GLU A N 1
ATOM 1382 C CA . GLU A 1 168 ? 17.712 0.780 -15.923 1.00 82.69 168 GLU A CA 1
ATOM 1383 C C . GLU A 1 168 ? 17.611 -0.231 -14.772 1.00 82.69 168 GLU A C 1
ATOM 1385 O O . GLU A 1 168 ? 16.998 -1.290 -14.922 1.00 82.69 168 GLU A O 1
ATOM 1390 N N . SER A 1 169 ? 18.116 0.133 -13.590 1.00 86.62 169 SER A N 1
ATOM 1391 C CA . SER A 1 169 ? 17.978 -0.664 -12.366 1.00 86.62 169 SER A CA 1
ATOM 1392 C C . SER A 1 169 ? 16.508 -0.942 -12.029 1.00 86.62 169 SER A C 1
ATOM 1394 O O . SER A 1 169 ? 16.125 -2.086 -11.768 1.00 86.62 169 SER A O 1
ATOM 1396 N N . LEU A 1 170 ? 15.650 0.080 -12.124 1.00 82.94 170 LEU A N 1
ATOM 1397 C CA . LEU A 1 170 ? 14.215 -0.062 -11.889 1.00 82.94 170 LEU A CA 1
ATOM 1398 C C . LEU A 1 170 ? 13.551 -0.990 -12.919 1.00 82.94 170 LEU A C 1
ATOM 1400 O O . LEU A 1 170 ? 12.737 -1.835 -12.546 1.00 82.94 170 LEU A O 1
ATOM 1404 N N . VAL A 1 171 ? 13.889 -0.860 -14.205 1.00 80.44 171 VAL A N 1
ATOM 1405 C CA . VAL A 1 171 ? 13.352 -1.737 -15.259 1.00 80.44 171 VAL A CA 1
ATOM 1406 C C . VAL A 1 171 ? 13.743 -3.188 -14.998 1.00 80.44 171 VAL A C 1
ATOM 1408 O O . VAL A 1 171 ? 12.877 -4.061 -15.047 1.00 80.44 171 VAL A O 1
ATOM 1411 N N . ASN A 1 172 ? 15.002 -3.444 -14.644 1.00 85.12 172 ASN A N 1
ATOM 1412 C CA . ASN A 1 172 ? 15.481 -4.784 -14.310 1.00 85.12 172 ASN A CA 1
ATOM 1413 C C . ASN A 1 172 ? 14.758 -5.363 -13.082 1.00 85.12 172 ASN A C 1
ATOM 1415 O O . ASN A 1 172 ? 14.350 -6.526 -13.090 1.00 85.12 172 ASN A O 1
ATOM 1419 N N . ALA A 1 173 ? 14.506 -4.543 -12.058 1.00 85.62 173 ALA A N 1
ATOM 1420 C CA . ALA A 1 173 ? 13.736 -4.953 -10.887 1.00 85.62 173 ALA A CA 1
ATOM 1421 C C . ALA A 1 173 ? 12.283 -5.320 -11.243 1.00 85.62 173 ALA A C 1
ATOM 1423 O O . ALA A 1 173 ? 11.781 -6.347 -10.786 1.00 85.62 173 ALA A O 1
ATOM 1424 N N . LEU A 1 174 ? 11.624 -4.539 -12.107 1.00 80.88 174 LEU A N 1
ATOM 1425 C CA . LEU A 1 174 ? 10.233 -4.760 -12.532 1.00 80.88 174 LEU A CA 1
ATOM 1426 C C . LEU A 1 174 ? 10.023 -6.057 -13.320 1.00 80.88 174 LEU A C 1
ATOM 1428 O O . LEU A 1 174 ? 8.917 -6.597 -13.327 1.00 80.88 174 LEU A O 1
ATOM 1432 N N . VAL A 1 175 ? 11.056 -6.534 -14.014 1.00 81.50 175 VAL A N 1
ATOM 1433 C CA . VAL A 1 175 ? 10.996 -7.763 -14.821 1.00 81.50 175 VAL A CA 1
ATOM 1434 C C . VAL A 1 175 ? 11.537 -8.983 -14.083 1.00 81.50 175 VAL A C 1
ATOM 1436 O O . VAL A 1 175 ? 11.463 -10.093 -14.610 1.00 81.50 175 VAL A O 1
ATOM 1439 N N . SER A 1 176 ? 12.059 -8.794 -12.870 1.00 88.75 176 SER A N 1
ATOM 1440 C CA . SER A 1 176 ? 12.542 -9.889 -12.038 1.00 88.75 176 SER A CA 1
ATOM 1441 C C . SER A 1 176 ? 11.400 -10.828 -11.646 1.00 88.75 176 SER A C 1
ATOM 1443 O O . SER A 1 176 ? 10.278 -10.402 -11.352 1.00 88.75 176 SER A O 1
ATOM 1445 N N . PHE A 1 177 ? 11.696 -12.128 -11.604 1.00 88.12 177 PHE A N 1
ATOM 1446 C CA . PHE A 1 177 ? 10.732 -13.138 -11.170 1.00 88.12 177 PHE A CA 1
ATOM 1447 C C . PHE A 1 177 ? 10.209 -12.852 -9.758 1.00 88.12 177 PHE A C 1
ATOM 1449 O O . PHE A 1 177 ? 9.012 -12.969 -9.510 1.00 88.12 177 PHE A O 1
ATOM 1456 N N . GLU A 1 178 ? 11.087 -12.417 -8.849 1.00 89.56 178 GLU A N 1
ATOM 1457 C CA . GLU A 1 178 ? 10.703 -12.086 -7.477 1.00 89.56 178 GLU A CA 1
ATOM 1458 C C . GLU A 1 178 ? 9.663 -10.966 -7.432 1.00 89.56 178 GLU A C 1
ATOM 1460 O O . GLU A 1 178 ? 8.672 -11.081 -6.708 1.00 89.56 178 GLU A O 1
ATOM 1465 N N . PHE A 1 179 ? 9.837 -9.913 -8.235 1.00 88.50 179 PHE A N 1
ATOM 1466 C CA . PHE A 1 179 ? 8.886 -8.809 -8.281 1.00 88.50 179 PHE A CA 1
ATOM 1467 C C . PHE A 1 179 ? 7.548 -9.232 -8.899 1.00 88.50 179 PHE A C 1
ATOM 1469 O O . PHE A 1 179 ? 6.492 -8.915 -8.352 1.00 88.50 179 PHE A O 1
ATOM 1476 N N . LEU A 1 180 ? 7.583 -9.989 -10.000 1.00 86.75 180 LEU A N 1
ATOM 1477 C CA . LEU A 1 180 ? 6.384 -10.492 -10.678 1.00 86.75 180 LEU A CA 1
ATOM 1478 C C . LEU A 1 180 ? 5.584 -11.473 -9.814 1.00 86.75 180 LEU A C 1
ATOM 1480 O O . LEU A 1 180 ? 4.357 -11.452 -9.826 1.00 86.75 180 LEU A O 1
ATOM 1484 N N . LEU A 1 181 ? 6.252 -12.317 -9.033 1.00 89.50 181 LEU A N 1
ATOM 1485 C CA . LEU A 1 181 ? 5.571 -13.171 -8.067 1.00 89.50 181 LEU A CA 1
ATOM 1486 C C . LEU A 1 181 ? 5.001 -12.337 -6.910 1.00 89.50 181 LEU A C 1
ATOM 1488 O O . LEU A 1 181 ? 3.838 -12.500 -6.537 1.00 89.50 181 LEU A O 1
ATOM 1492 N N . SER A 1 182 ? 5.796 -11.404 -6.375 1.00 89.81 182 SER A N 1
ATOM 1493 C CA . SER A 1 182 ? 5.385 -10.552 -5.253 1.00 89.81 182 SER A CA 1
ATOM 1494 C C . SER A 1 182 ? 4.171 -9.696 -5.593 1.00 89.81 182 SER A C 1
ATOM 1496 O O . SER A 1 182 ? 3.267 -9.592 -4.772 1.00 89.81 182 SER A O 1
ATOM 1498 N N . ILE A 1 183 ? 4.101 -9.124 -6.799 1.00 86.25 183 ILE A N 1
ATOM 1499 C CA . ILE A 1 183 ? 2.965 -8.282 -7.183 1.00 86.25 183 ILE A CA 1
ATOM 1500 C C . ILE A 1 183 ? 1.665 -9.073 -7.312 1.00 86.25 183 ILE A C 1
ATOM 1502 O O . ILE A 1 183 ? 0.606 -8.540 -6.994 1.00 86.25 183 ILE A O 1
ATOM 1506 N N . VAL A 1 184 ? 1.727 -10.338 -7.738 1.00 88.50 184 VAL A N 1
ATOM 1507 C CA . VAL A 1 184 ? 0.549 -11.210 -7.777 1.00 88.50 184 VAL A CA 1
ATOM 1508 C C . VAL A 1 184 ? 0.088 -11.501 -6.353 1.00 88.50 184 VAL A C 1
ATOM 1510 O O . VAL A 1 184 ? -1.055 -11.199 -6.025 1.00 88.50 184 VAL A O 1
ATOM 1513 N N . ILE A 1 185 ? 0.986 -11.990 -5.490 1.00 89.75 185 ILE A N 1
ATOM 1514 C CA . ILE A 1 185 ? 0.668 -12.327 -4.093 1.00 89.75 185 ILE A CA 1
ATOM 1515 C C . ILE A 1 185 ? 0.101 -11.114 -3.350 1.00 89.75 185 ILE A C 1
ATOM 1517 O O . ILE A 1 185 ? -0.981 -11.189 -2.769 1.00 89.75 185 ILE A O 1
ATOM 1521 N N . TRP A 1 186 ? 0.810 -9.984 -3.391 1.00 87.00 186 TRP A N 1
ATOM 1522 C CA . TRP A 1 186 ? 0.392 -8.786 -2.674 1.00 87.00 186 TRP A CA 1
ATOM 1523 C C . TRP A 1 186 ? -0.894 -8.207 -3.234 1.00 87.00 186 TRP A C 1
ATOM 1525 O O . TRP A 1 186 ? -1.716 -7.763 -2.445 1.00 87.00 186 TRP A O 1
ATOM 1535 N N . TYR A 1 187 ? -1.119 -8.247 -4.550 1.00 85.12 187 TYR A N 1
ATOM 1536 C CA . TYR A 1 187 ? -2.395 -7.810 -5.107 1.00 85.12 187 TYR A CA 1
ATOM 1537 C C . TYR A 1 187 ? -3.566 -8.654 -4.597 1.00 85.12 187 TYR A C 1
ATOM 1539 O O . TYR A 1 187 ? -4.571 -8.071 -4.212 1.00 85.12 187 TYR A O 1
ATOM 1547 N N . GLU A 1 188 ? -3.454 -9.987 -4.575 1.00 86.31 188 GLU A N 1
ATOM 1548 C CA . GLU A 1 188 ? -4.544 -10.854 -4.096 1.00 86.31 188 GLU A CA 1
ATOM 1549 C C . GLU A 1 188 ? -4.856 -10.600 -2.612 1.00 86.31 188 GLU A C 1
ATOM 1551 O O . GLU A 1 188 ? -6.018 -10.426 -2.246 1.00 86.31 188 GLU A O 1
ATOM 1556 N N . ILE A 1 189 ? -3.823 -10.492 -1.764 1.00 85.50 189 ILE A N 1
ATOM 1557 C CA . ILE A 1 189 ? -3.979 -10.171 -0.332 1.00 85.50 189 ILE A CA 1
ATOM 1558 C C . ILE A 1 189 ? -4.669 -8.815 -0.160 1.00 85.50 189 ILE A C 1
ATOM 1560 O O . ILE A 1 189 ? -5.652 -8.683 0.565 1.00 85.50 189 ILE A O 1
ATOM 1564 N N . LEU A 1 190 ? -4.149 -7.799 -0.843 1.00 81.56 190 LEU A N 1
ATOM 1565 C CA . LEU A 1 190 ? -4.635 -6.430 -0.764 1.00 81.56 190 LEU A CA 1
ATOM 1566 C C . LEU A 1 190 ? -6.064 -6.287 -1.309 1.00 81.56 190 LEU A C 1
ATOM 1568 O O . LEU A 1 190 ? -6.859 -5.529 -0.758 1.00 81.56 190 LEU A O 1
ATOM 1572 N N . PHE A 1 191 ? -6.406 -7.024 -2.365 1.00 82.31 191 PHE A N 1
ATOM 1573 C CA . PHE A 1 191 ? -7.755 -7.068 -2.919 1.00 82.31 191 PHE A CA 1
ATOM 1574 C C . PHE A 1 191 ? -8.742 -7.713 -1.941 1.00 82.31 191 PHE A C 1
ATOM 1576 O O . PHE A 1 191 ? -9.803 -7.145 -1.702 1.00 82.31 191 PHE A O 1
ATOM 1583 N N . ALA A 1 192 ? -8.371 -8.838 -1.321 1.00 82.75 192 ALA A N 1
ATOM 1584 C CA . ALA A 1 192 ? -9.216 -9.533 -0.351 1.00 82.75 192 ALA A CA 1
ATOM 1585 C C . ALA A 1 192 ? -9.505 -8.702 0.911 1.00 82.75 192 ALA A C 1
ATOM 1587 O O . ALA A 1 192 ? -10.593 -8.798 1.465 1.00 82.75 192 ALA A O 1
ATOM 1588 N N . ILE A 1 193 ? -8.553 -7.874 1.356 1.00 75.12 193 ILE A N 1
ATOM 1589 C CA . ILE A 1 193 ? -8.722 -6.997 2.531 1.00 75.12 193 ILE A CA 1
ATOM 1590 C C . ILE A 1 193 ? -9.626 -5.787 2.223 1.00 75.12 193 ILE A C 1
ATOM 1592 O O . ILE A 1 193 ? -10.176 -5.185 3.143 1.00 75.12 193 ILE A O 1
ATOM 1596 N N . ASN A 1 194 ? -9.767 -5.410 0.949 1.00 69.31 194 ASN A N 1
ATOM 1597 C CA . ASN A 1 194 ? -10.486 -4.208 0.515 1.00 69.31 194 ASN A CA 1
ATOM 1598 C C . ASN A 1 194 ? -11.833 -4.496 -0.176 1.00 69.31 194 ASN A C 1
ATOM 1600 O O . ASN A 1 194 ? -12.427 -3.566 -0.729 1.00 69.31 194 ASN A O 1
ATOM 1604 N N . MET A 1 195 ? -12.284 -5.755 -0.190 1.00 57.50 195 MET A N 1
ATOM 1605 C CA . MET A 1 195 ? -13.669 -6.135 -0.510 1.00 57.50 195 MET A CA 1
ATOM 1606 C C . MET A 1 195 ? -14.540 -6.077 0.741 1.00 57.50 195 MET A C 1
ATOM 1608 O O . MET A 1 195 ? -15.700 -5.632 0.600 1.00 57.50 195 MET A O 1
#

pLDDT: mean 74.7, std 9.35, range [49.28, 90.38]

Organism: Gossypium raimondii (NCBI:txid29730)